Protein AF-A0A348W7T0-F1 (afdb_monomer_lite)

Organism: NCBI:txid314263

Foldseek 3Di:
DAEDEEAEQDLECDEAADAAAEAEHYEYEHDDPDAQDDAEANYEYQDLNRLYAHEHYEYERHAHEYENVVDPPQADDPDHGNENYHAYHYEYEYENHDQADARYEYERQHEAGEYEQYAHANYEHEYHHAAHAYHYAYDCPRHDYPLQAYYNHAHDHYHDYRYNAAEGFQDKDKDFDDWWDQKDKDACQSHHPRSAAFNDWPDKAFDDFKAHPVRDGDDWFFDKDALDDPSNRMMITGTPTTIGGMIMITTGSHDDD

Radius of gyration: 20.47 Å; chains: 1; bounding box: 52×41×59 Å

InterPro domains:
  IPR011050 Pectin lyase fold/virulence factor [SSF51126] (10-163)

pLDDT: mean 95.55, std 6.04, range [61.88, 98.94]

Secondary structure (DSSP, 8-state):
-EES-EEES-S-SEEE-SSS-EEES-EEE-----TTPPP-EEEEE--SB---EEES-EEES-EEEEE-TT-SS-S-SSS--EE--EEES-EEEEES--TT--SEEEE-SSTT--EEEEEEES-EEEEESS-BS-SEEE--SS----GGG-EEEEEES-EEESBS----BSEEEEEEEEEEEEEEEEE-TTTSGGG----EEEEEEESS-EE-TTS-EE----EEEEEESTTS-EEEEEEEEEEEEEEEEEEESSB--

Sequence (257 aa):
KLRDNRASYFRHFALLAGSSNIVTSNHWFQGDTSNDGGRTAGLILTRTNSRSTVTSNYIDNCFVEWVNEHDSAPDYDSEFSFSALNLSDNVFLAGNVAPWFTFLVIKPHGAGHYLNGLNINNNSFRIIGGSIAQVEHVDTSFADFDYNRMKGVNFTSNTYNNIEKRSESPFSYEFSRAGVSNDWSISLADHLPFEGWAQAVESVVAMGPLTNGAGQEVFAAPYVHAKQGASQNEIRLRWPEPVQGTVILRARMDDVH

Structure (mmCIF, N/CA/C/O backbone):
data_AF-A0A348W7T0-F1
#
_entry.id   AF-A0A348W7T0-F1
#
loop_
_atom_site.group_PDB
_atom_site.id
_atom_site.type_symbol
_atom_site.label_atom_id
_atom_site.label_alt_id
_atom_site.label_comp_id
_atom_site.label_asym_id
_atom_site.label_entity_id
_atom_site.label_seq_id
_atom_site.pdbx_PDB_ins_code
_atom_site.Cartn_x
_atom_site.Cartn_y
_atom_site.Cartn_z
_atom_site.occupancy
_atom_site.B_iso_or_equiv
_atom_site.auth_seq_id
_atom_site.auth_comp_id
_atom_site.auth_asym_id
_atom_site.auth_atom_id
_atom_site.pdbx_PDB_model_num
ATOM 1 N N . LYS A 1 1 ? 19.541 -10.798 -11.461 1.00 95.56 1 LYS A N 1
ATOM 2 C CA . LYS A 1 1 ? 20.020 -10.173 -10.199 1.00 95.56 1 LYS A CA 1
ATOM 3 C C . LYS A 1 1 ? 20.805 -8.917 -10.550 1.00 95.56 1 LYS A C 1
ATOM 5 O O . LYS A 1 1 ? 21.667 -9.020 -11.411 1.00 95.56 1 LYS A O 1
ATOM 10 N N . LEU A 1 2 ? 20.516 -7.785 -9.909 1.00 98.00 2 LEU A N 1
ATOM 11 C CA . LEU A 1 2 ? 21.197 -6.495 -10.063 1.00 98.00 2 LEU A CA 1
ATOM 12 C C . LEU A 1 2 ? 21.699 -6.043 -8.689 1.00 98.00 2 LEU A C 1
ATOM 14 O O . LEU A 1 2 ? 20.902 -5.948 -7.754 1.00 98.00 2 LEU A O 1
ATOM 18 N N . ARG A 1 3 ? 23.005 -5.814 -8.539 1.00 98.50 3 ARG A N 1
ATOM 19 C CA . ARG A 1 3 ? 23.571 -5.376 -7.258 1.00 98.50 3 ARG A CA 1
ATOM 20 C C . ARG A 1 3 ? 24.814 -4.516 -7.374 1.00 98.50 3 ARG A C 1
ATOM 22 O O . ARG A 1 3 ? 25.567 -4.696 -8.327 1.00 98.50 3 ARG A O 1
ATOM 29 N N . ASP A 1 4 ? 25.025 -3.675 -6.365 1.00 98.50 4 ASP A N 1
ATOM 30 C CA . ASP A 1 4 ? 26.237 -2.872 -6.163 1.00 98.50 4 ASP A CA 1
ATOM 31 C C . ASP A 1 4 ? 26.554 -1.934 -7.342 1.00 98.50 4 ASP A C 1
ATOM 33 O O . ASP A 1 4 ? 27.713 -1.649 -7.642 1.00 98.50 4 ASP A O 1
ATOM 37 N N . ASN A 1 5 ? 25.513 -1.462 -8.037 1.00 98.31 5 ASN A N 1
ATOM 38 C CA . ASN A 1 5 ? 25.650 -0.544 -9.166 1.00 98.31 5 ASN A CA 1
ATOM 39 C C . ASN A 1 5 ? 25.397 0.900 -8.748 1.00 98.31 5 ASN A C 1
ATOM 41 O O . ASN A 1 5 ? 24.585 1.177 -7.863 1.00 98.31 5 ASN A O 1
ATOM 45 N N . ARG A 1 6 ? 26.005 1.827 -9.492 1.00 97.62 6 ARG A N 1
ATOM 46 C CA . ARG A 1 6 ? 25.587 3.227 -9.538 1.00 97.62 6 ARG A CA 1
ATOM 47 C C . ARG A 1 6 ? 25.122 3.575 -10.949 1.00 97.62 6 ARG A C 1
ATOM 49 O O . ARG A 1 6 ? 25.895 3.417 -11.889 1.00 97.62 6 ARG A O 1
ATOM 56 N N . ALA A 1 7 ? 23.895 4.066 -11.089 1.00 95.81 7 ALA A N 1
ATOM 57 C CA . ALA A 1 7 ? 23.328 4.488 -12.368 1.00 95.81 7 ALA A CA 1
ATOM 58 C C . ALA A 1 7 ? 22.812 5.928 -12.273 1.00 95.81 7 ALA A C 1
ATOM 60 O O . ALA A 1 7 ? 21.857 6.218 -11.559 1.00 95.81 7 ALA A O 1
ATOM 61 N N . SER A 1 8 ? 23.461 6.832 -12.997 1.00 93.94 8 SER A N 1
ATOM 62 C CA . SER A 1 8 ? 23.195 8.270 -12.928 1.00 93.94 8 SER A CA 1
ATOM 63 C C . SER A 1 8 ? 22.530 8.739 -14.216 1.00 93.94 8 SER A C 1
ATOM 65 O O . SER A 1 8 ? 23.075 8.489 -15.290 1.00 93.94 8 SER A O 1
ATOM 67 N N . TYR A 1 9 ? 21.409 9.455 -14.118 1.00 89.94 9 TYR A N 1
ATOM 68 C CA . TYR A 1 9 ? 20.740 10.117 -15.250 1.00 89.94 9 TYR A CA 1
ATOM 69 C C . TYR A 1 9 ? 20.232 9.179 -16.359 1.00 89.94 9 TYR A C 1
ATOM 71 O O . TYR A 1 9 ? 19.989 9.612 -17.485 1.00 89.94 9 TYR A O 1
ATOM 79 N N . PHE A 1 10 ? 20.037 7.897 -16.050 1.00 90.88 10 PHE A N 1
ATOM 80 C CA . PHE A 1 10 ? 19.334 6.984 -16.944 1.00 90.88 10 PHE A CA 1
ATOM 81 C C . PHE A 1 10 ? 17.832 7.161 -16.776 1.00 90.88 10 PHE A C 1
ATOM 83 O O . PHE A 1 10 ? 17.346 7.205 -15.648 1.00 90.88 10 PHE A O 1
ATOM 90 N N . ARG A 1 11 ? 17.094 7.187 -17.894 1.00 91.19 11 ARG A N 1
ATOM 91 C CA . ARG A 1 11 ? 15.626 7.189 -17.850 1.00 91.19 11 ARG A CA 1
ATOM 92 C C . ARG A 1 11 ? 15.109 5.969 -17.091 1.00 91.19 11 ARG A C 1
ATOM 94 O O . ARG A 1 11 ? 14.326 6.121 -16.175 1.00 91.19 11 ARG A O 1
ATOM 101 N N . HIS A 1 12 ? 15.605 4.780 -17.415 1.00 96.19 12 HIS A N 1
ATOM 102 C CA . HIS A 1 12 ? 15.291 3.552 -16.690 1.00 96.19 12 HIS A CA 1
ATOM 103 C C . HIS A 1 12 ? 16.602 2.911 -16.240 1.00 96.19 12 HIS A C 1
ATOM 105 O O . HIS A 1 12 ? 17.487 2.682 -17.064 1.00 96.19 12 HIS A O 1
ATOM 111 N N . PHE A 1 13 ? 16.738 2.623 -14.947 1.00 97.69 13 PHE A N 1
ATOM 112 C CA . PHE A 1 13 ? 17.831 1.803 -14.430 1.00 97.69 13 PHE A CA 1
ATOM 113 C C . PHE A 1 13 ? 17.702 0.364 -14.938 1.00 97.69 13 PHE A C 1
ATOM 115 O O . PHE A 1 13 ? 18.689 -0.219 -15.384 1.00 97.69 13 PHE A O 1
ATOM 122 N N . ALA A 1 14 ? 16.492 -0.200 -14.898 1.00 97.75 14 ALA A N 1
ATOM 123 C CA . ALA A 1 14 ? 16.236 -1.538 -15.414 1.00 97.75 14 ALA A CA 1
ATOM 124 C C . ALA A 1 14 ? 14.766 -1.767 -15.779 1.00 97.75 14 ALA A C 1
ATOM 126 O O . ALA A 1 14 ? 13.858 -1.272 -15.112 1.00 97.75 14 ALA A O 1
ATOM 127 N N . LEU A 1 15 ? 14.565 -2.617 -16.786 1.00 97.44 15 LEU A N 1
ATOM 128 C CA . LEU A 1 15 ? 13.308 -3.301 -17.067 1.00 97.44 15 LEU A CA 1
ATOM 129 C C . LEU A 1 15 ? 13.526 -4.799 -16.854 1.00 97.44 15 LEU A C 1
ATOM 131 O O . LEU A 1 15 ? 14.461 -5.378 -17.413 1.00 97.44 15 LEU A O 1
ATOM 135 N N . LEU A 1 16 ? 12.674 -5.430 -16.050 1.00 97.31 16 LEU A N 1
ATOM 136 C CA . LEU A 1 16 ? 12.790 -6.835 -15.669 1.00 97.31 16 LEU A CA 1
ATOM 137 C C . LEU A 1 16 ? 11.507 -7.593 -16.033 1.00 97.31 16 LEU A C 1
ATOM 139 O O . LEU A 1 16 ? 10.504 -7.528 -15.325 1.00 97.31 16 LEU A O 1
ATOM 143 N N . ALA A 1 17 ? 11.572 -8.353 -17.130 1.00 93.06 17 ALA A N 1
ATOM 144 C CA . ALA A 1 17 ? 10.462 -9.179 -17.619 1.00 93.06 17 ALA A CA 1
ATOM 145 C C . ALA A 1 17 ? 10.439 -10.616 -17.061 1.00 93.06 17 ALA A C 1
ATOM 147 O O . ALA A 1 17 ? 9.500 -11.379 -17.298 1.00 93.06 17 ALA A O 1
ATOM 148 N N . GLY A 1 18 ? 11.487 -11.011 -16.334 1.00 89.75 18 GLY A N 1
ATOM 149 C CA . GLY A 1 18 ? 11.526 -12.271 -15.592 1.00 89.75 18 GLY A CA 1
ATOM 150 C C . GLY A 1 18 ? 10.865 -12.152 -14.217 1.00 89.75 18 GLY A C 1
ATOM 151 O O . GLY A 1 18 ? 10.609 -11.052 -13.735 1.00 89.75 18 GLY A O 1
ATOM 152 N N . SER A 1 19 ? 10.637 -13.288 -13.558 1.00 93.50 19 SER A N 1
ATOM 153 C CA . SER A 1 19 ? 10.275 -13.349 -12.134 1.00 93.50 19 SER A CA 1
ATOM 154 C C . SER A 1 19 ? 11.500 -13.652 -11.261 1.00 93.50 19 SER A C 1
ATOM 156 O O . SER A 1 19 ? 12.544 -14.054 -11.772 1.00 93.50 19 SER A O 1
ATOM 158 N N . SER A 1 20 ? 11.354 -13.567 -9.941 1.00 96.94 20 SER A N 1
ATOM 159 C CA . SER A 1 20 ? 12.390 -13.908 -8.957 1.00 96.94 20 SER A CA 1
ATOM 160 C C . SER A 1 20 ? 13.645 -13.044 -9.082 1.00 96.94 20 SER A C 1
ATOM 162 O O . SER A 1 20 ? 14.774 -13.504 -8.895 1.00 96.94 20 SER A O 1
ATOM 164 N N . ASN A 1 21 ? 13.454 -11.767 -9.415 1.00 98.00 21 ASN A N 1
ATOM 165 C CA . ASN A 1 21 ? 14.555 -10.824 -9.502 1.00 98.00 21 ASN A CA 1
ATOM 166 C C . ASN A 1 21 ? 15.037 -10.437 -8.105 1.00 98.00 21 ASN A C 1
ATOM 168 O O . ASN A 1 21 ? 14.258 -10.310 -7.169 1.00 98.00 21 ASN A O 1
ATOM 172 N N . ILE A 1 22 ? 16.336 -10.185 -7.986 1.00 98.56 22 ILE A N 1
ATOM 173 C CA . ILE A 1 22 ? 16.928 -9.586 -6.790 1.00 98.56 22 ILE A CA 1
ATOM 174 C C . ILE A 1 22 ? 17.597 -8.294 -7.239 1.00 98.56 22 ILE A C 1
ATOM 176 O O . ILE A 1 22 ? 18.523 -8.358 -8.055 1.00 98.56 22 ILE A O 1
ATOM 180 N N . VAL A 1 23 ? 17.124 -7.161 -6.729 1.00 98.81 23 VAL A N 1
ATOM 181 C CA . VAL A 1 23 ? 17.656 -5.813 -6.957 1.00 98.81 23 VAL A CA 1
ATOM 182 C C . VAL A 1 23 ? 18.101 -5.270 -5.606 1.00 98.81 23 VAL A C 1
ATOM 184 O O . VAL A 1 23 ? 17.264 -4.945 -4.768 1.00 98.81 23 VAL A O 1
ATOM 187 N N . THR A 1 24 ? 19.409 -5.234 -5.355 1.00 98.88 24 THR A N 1
ATOM 188 C CA . THR A 1 24 ? 19.929 -4.910 -4.021 1.00 98.88 24 THR A CA 1
ATOM 189 C C . THR A 1 24 ? 21.132 -3.996 -4.029 1.00 98.88 24 THR A C 1
ATOM 191 O O . THR A 1 24 ? 22.005 -4.157 -4.873 1.00 98.88 24 THR A O 1
ATOM 194 N N . SER A 1 25 ? 21.235 -3.100 -3.050 1.00 98.69 25 SER A N 1
ATOM 195 C CA . SER A 1 25 ? 22.462 -2.321 -2.818 1.00 98.69 25 SER A CA 1
ATOM 196 C C . SER A 1 25 ? 22.879 -1.466 -4.021 1.00 98.69 25 SER A C 1
ATOM 198 O O . SER A 1 25 ? 24.062 -1.216 -4.237 1.00 98.69 25 SER A O 1
ATOM 200 N N . ASN A 1 26 ? 21.917 -1.040 -4.841 1.00 98.81 26 ASN A N 1
ATOM 201 C CA . ASN A 1 26 ? 22.169 -0.137 -5.959 1.00 98.81 26 ASN A CA 1
ATOM 202 C C . ASN A 1 26 ? 21.878 1.310 -5.555 1.00 98.81 26 ASN A C 1
ATOM 204 O O . ASN A 1 26 ? 21.105 1.580 -4.638 1.00 98.81 26 ASN A O 1
ATOM 208 N N . HIS A 1 27 ? 22.468 2.241 -6.291 1.00 98.44 27 HIS A N 1
ATOM 209 C CA . HIS A 1 27 ? 22.221 3.669 -6.175 1.00 98.44 27 HIS A CA 1
ATOM 210 C C . HIS A 1 27 ? 21.860 4.200 -7.559 1.00 98.44 27 HIS A C 1
ATOM 212 O O . HIS A 1 27 ? 22.740 4.335 -8.414 1.00 98.44 27 HIS A O 1
ATOM 218 N N . TRP A 1 28 ? 20.589 4.514 -7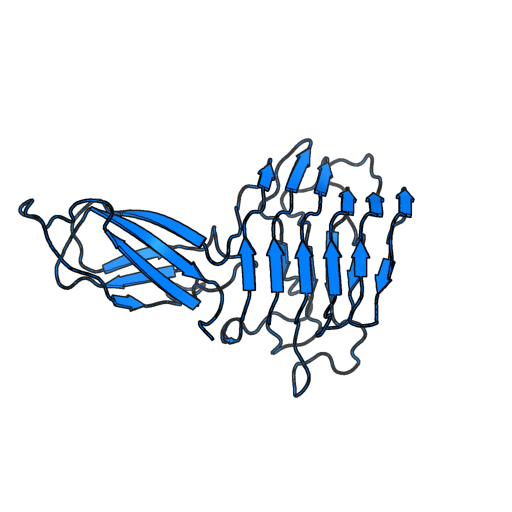.795 1.00 97.81 28 TRP A N 1
ATOM 219 C CA . TRP A 1 28 ? 20.173 5.113 -9.059 1.00 97.81 28 TRP A CA 1
ATOM 220 C C . TRP A 1 28 ? 19.316 6.350 -8.865 1.00 97.81 28 TRP A C 1
ATOM 222 O O . TRP A 1 28 ? 18.565 6.476 -7.900 1.00 97.81 28 TRP A O 1
ATOM 232 N N . PHE A 1 29 ? 19.457 7.268 -9.812 1.00 94.19 29 PHE A N 1
ATOM 233 C CA . PHE A 1 29 ? 18.720 8.514 -9.797 1.00 94.19 29 PHE A CA 1
ATOM 234 C C . PHE A 1 29 ? 18.480 9.028 -11.210 1.00 94.19 29 PHE A C 1
ATOM 236 O O . PHE A 1 29 ? 19.362 8.958 -12.077 1.00 94.19 29 PHE A O 1
ATOM 243 N N . GLN A 1 30 ? 17.285 9.564 -11.432 1.00 92.00 30 GLN A N 1
ATOM 244 C CA . GLN A 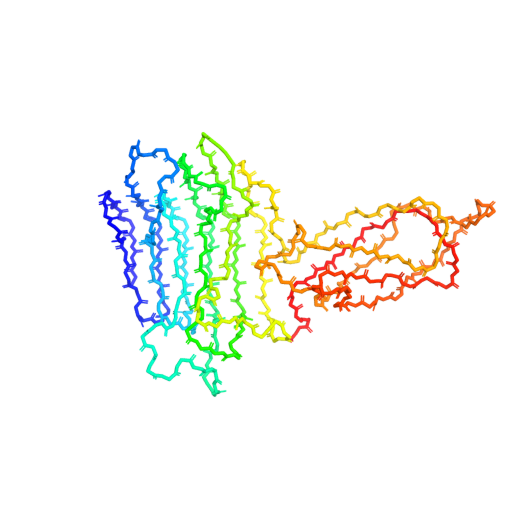1 30 ? 17.024 10.430 -12.576 1.00 92.00 30 GLN A CA 1
ATOM 245 C C . GLN A 1 30 ? 17.388 11.865 -12.188 1.00 92.00 30 GLN A C 1
ATOM 247 O O . GLN A 1 30 ? 17.409 12.225 -11.012 1.00 92.00 30 GLN A O 1
ATOM 252 N N . GLY A 1 31 ? 17.731 12.681 -13.178 1.00 73.25 31 GLY A N 1
ATOM 253 C CA . GLY A 1 31 ? 17.923 14.107 -12.960 1.00 73.25 31 GLY A CA 1
ATOM 254 C C . GLY A 1 31 ? 16.749 14.869 -13.532 1.00 73.25 31 GLY A C 1
ATOM 255 O O . GLY A 1 31 ? 16.332 14.583 -14.653 1.00 73.25 31 GLY A O 1
ATOM 256 N N . ASP A 1 32 ? 16.298 15.888 -12.817 1.00 63.91 32 ASP A N 1
ATOM 257 C CA . ASP A 1 32 ? 15.753 17.063 -13.468 1.00 63.91 32 ASP A CA 1
ATOM 258 C C . ASP A 1 32 ? 16.105 18.329 -12.675 1.00 63.91 32 ASP A C 1
ATOM 260 O O . ASP A 1 32 ? 16.397 18.303 -11.479 1.00 63.91 32 ASP A O 1
ATOM 264 N N . THR A 1 33 ? 16.178 19.445 -13.390 1.00 66.56 33 THR A N 1
ATOM 265 C CA . THR A 1 33 ? 16.252 20.791 -12.807 1.00 66.56 33 THR A CA 1
ATOM 266 C C . THR A 1 33 ? 14.899 21.497 -12.890 1.00 66.56 33 THR A C 1
ATOM 268 O O . THR A 1 33 ? 14.798 22.668 -12.526 1.00 66.56 33 THR A O 1
ATOM 271 N N . SER A 1 34 ? 13.869 20.815 -13.406 1.00 66.38 34 SER A N 1
ATOM 272 C CA . SER A 1 34 ? 12.516 21.346 -13.516 1.00 66.38 34 SER A CA 1
ATOM 273 C C . SER A 1 34 ? 11.800 21.325 -12.175 1.00 66.38 34 SER A C 1
ATOM 275 O O . SER A 1 34 ? 11.879 20.364 -11.417 1.00 66.38 34 SER A O 1
ATOM 277 N N . ASN A 1 35 ? 11.059 22.398 -11.913 1.00 62.16 35 ASN A N 1
ATOM 278 C CA . ASN A 1 35 ? 10.068 22.413 -10.851 1.00 62.16 35 ASN A CA 1
ATOM 279 C C . ASN A 1 35 ? 8.813 21.676 -11.335 1.00 62.16 35 ASN A C 1
ATOM 281 O O . ASN A 1 35 ? 8.396 21.885 -12.475 1.00 62.16 35 ASN A O 1
ATOM 285 N N . ASP A 1 36 ? 8.244 20.816 -10.496 1.00 65.31 36 ASP A N 1
ATOM 286 C CA . ASP A 1 36 ? 7.067 19.983 -10.779 1.00 65.31 36 ASP A CA 1
ATOM 287 C C . ASP A 1 36 ? 7.218 19.077 -12.017 1.00 65.31 36 ASP A C 1
ATOM 289 O O . ASP A 1 36 ? 6.242 18.733 -12.688 1.00 65.31 36 ASP A O 1
ATOM 293 N N . GLY A 1 37 ? 8.451 18.680 -12.348 1.00 65.69 37 GLY A N 1
ATOM 294 C CA . GLY A 1 37 ? 8.719 17.855 -13.522 1.00 65.69 37 GLY A CA 1
ATOM 295 C C . GLY A 1 37 ? 8.117 16.450 -13.407 1.00 65.69 37 GLY A C 1
ATOM 296 O O . GLY A 1 37 ? 8.154 15.808 -12.354 1.00 65.69 37 GLY A O 1
ATOM 297 N N . GLY A 1 38 ? 7.598 15.921 -14.516 1.00 78.25 38 GLY A N 1
ATOM 298 C CA . GLY A 1 38 ? 7.151 14.530 -14.573 1.00 78.25 38 GLY A CA 1
ATOM 299 C C . GLY A 1 38 ? 8.316 13.571 -14.315 1.00 78.25 38 GLY A C 1
ATOM 300 O O . GLY A 1 38 ? 9.336 13.628 -15.001 1.00 78.25 38 GLY A O 1
ATOM 301 N N . ARG A 1 39 ? 8.174 12.686 -13.325 1.00 89.44 39 ARG A N 1
ATOM 302 C CA . ARG A 1 39 ? 9.120 11.586 -13.090 1.00 89.44 39 ARG A CA 1
ATOM 303 C C . ARG A 1 39 ? 8.753 10.397 -13.964 1.00 89.44 39 ARG A C 1
ATOM 305 O O . ARG A 1 39 ? 7.597 10.236 -14.344 1.00 89.44 39 ARG A O 1
ATOM 312 N N . THR A 1 40 ? 9.735 9.560 -14.281 1.00 94.56 40 THR A N 1
ATOM 313 C CA . THR A 1 40 ? 9.501 8.298 -14.997 1.00 94.56 40 THR A CA 1
ATOM 314 C C . THR A 1 40 ? 9.900 7.110 -14.129 1.00 94.56 40 THR A C 1
ATOM 316 O O . THR A 1 40 ? 10.559 7.282 -13.101 1.00 94.56 40 THR A O 1
ATOM 319 N N . ALA A 1 41 ? 9.530 5.896 -14.535 1.00 97.38 41 ALA A N 1
ATOM 320 C CA . ALA A 1 41 ? 9.929 4.693 -13.818 1.00 97.38 41 ALA A CA 1
ATOM 321 C C . ALA A 1 41 ? 11.461 4.552 -13.793 1.00 97.38 41 ALA A C 1
ATOM 323 O O . ALA A 1 41 ? 12.109 4.601 -14.832 1.00 97.38 41 ALA A O 1
ATOM 324 N N . GLY A 1 42 ? 12.066 4.350 -12.629 1.00 97.81 42 GLY A N 1
ATOM 325 C CA . GLY A 1 42 ? 13.474 3.970 -12.514 1.00 97.81 42 GLY A CA 1
ATOM 326 C C . GLY A 1 42 ? 13.651 2.463 -12.685 1.00 97.81 42 GLY A C 1
ATOM 327 O O . GLY A 1 42 ? 14.551 2.013 -13.390 1.00 97.81 42 GLY A O 1
ATOM 328 N N . LEU A 1 43 ? 12.755 1.686 -12.081 1.00 98.56 43 LEU A N 1
ATOM 329 C CA . LEU A 1 43 ? 12.710 0.229 -12.166 1.00 98.56 43 LEU A CA 1
ATOM 330 C C . LEU A 1 43 ? 11.330 -0.197 -12.661 1.00 98.56 43 LEU A C 1
ATOM 332 O O . LEU A 1 43 ? 10.336 0.201 -12.064 1.00 98.56 43 LEU A O 1
ATOM 336 N N . ILE A 1 44 ? 11.286 -1.030 -13.700 1.00 98.56 44 ILE A N 1
ATOM 337 C CA . ILE A 1 44 ? 10.045 -1.579 -14.257 1.00 98.56 44 ILE A CA 1
ATOM 338 C C . ILE A 1 44 ? 10.048 -3.098 -14.070 1.00 98.56 44 ILE A C 1
ATOM 340 O O . ILE A 1 44 ? 10.981 -3.788 -14.492 1.00 98.56 44 ILE A O 1
ATOM 344 N N . LEU A 1 45 ? 9.002 -3.626 -13.441 1.00 98.44 45 LEU A N 1
ATOM 345 C CA . LEU A 1 45 ? 8.729 -5.054 -13.284 1.00 98.44 45 LEU A CA 1
ATOM 346 C C . LEU A 1 45 ? 7.514 -5.399 -14.146 1.00 98.44 45 LEU A C 1
ATOM 348 O O . LEU A 1 45 ? 6.439 -4.872 -13.887 1.00 98.44 45 LEU A O 1
ATOM 352 N N . THR A 1 46 ? 7.648 -6.288 -15.134 1.00 96.94 46 THR A N 1
ATOM 353 C CA . THR A 1 46 ? 6.553 -6.533 -16.104 1.00 96.94 46 THR A CA 1
ATOM 354 C C . THR A 1 46 ? 5.818 -7.869 -15.907 1.00 96.94 46 THR A C 1
ATOM 356 O O . THR A 1 46 ? 5.110 -8.326 -16.803 1.00 96.94 46 THR A O 1
ATOM 359 N N . ARG A 1 47 ? 6.059 -8.578 -14.797 1.00 95.62 47 ARG A N 1
ATOM 360 C CA . ARG A 1 47 ? 5.425 -9.873 -14.480 1.00 95.62 47 ARG A CA 1
ATOM 361 C C . ARG A 1 47 ? 4.505 -9.723 -13.281 1.00 95.62 47 ARG A C 1
ATOM 363 O O . ARG A 1 47 ? 4.986 -9.333 -12.219 1.00 95.62 47 ARG A O 1
ATOM 370 N N . THR A 1 48 ? 3.244 -10.132 -13.424 1.00 96.31 48 THR A N 1
ATOM 371 C CA . THR A 1 48 ? 2.252 -10.179 -12.337 1.00 96.31 48 THR A CA 1
ATOM 372 C C . THR A 1 48 ? 2.771 -10.996 -11.155 1.00 96.31 48 THR A C 1
ATOM 374 O O . THR A 1 48 ? 2.964 -10.450 -10.081 1.00 96.31 48 THR A O 1
ATOM 377 N N . ASN A 1 49 ? 3.163 -12.258 -11.341 1.00 95.75 49 ASN A N 1
ATOM 378 C CA . ASN A 1 49 ? 3.835 -13.034 -10.294 1.00 95.75 49 ASN A CA 1
ATOM 379 C C . ASN A 1 49 ? 5.338 -12.744 -10.243 1.00 95.75 49 ASN A C 1
ATOM 381 O O . ASN A 1 49 ? 6.181 -13.557 -10.648 1.00 95.75 49 ASN A O 1
ATOM 385 N N . SER A 1 50 ? 5.666 -11.543 -9.774 1.00 93.44 50 SER A N 1
ATOM 386 C CA . SER A 1 50 ? 7.020 -11.007 -9.802 1.00 93.44 50 SER A CA 1
ATOM 387 C C . SER A 1 50 ? 7.983 -11.845 -8.970 1.00 93.44 50 SER A C 1
ATOM 389 O O . SER A 1 50 ? 9.084 -12.127 -9.440 1.00 93.44 50 SER A O 1
ATOM 391 N N . ARG A 1 51 ? 7.604 -12.273 -7.755 1.00 96.12 51 ARG A N 1
ATOM 392 C CA . ARG A 1 51 ? 8.510 -12.953 -6.794 1.00 96.12 51 ARG A CA 1
ATOM 393 C C . ARG A 1 51 ? 9.815 -12.190 -6.541 1.00 96.12 51 ARG A C 1
ATOM 395 O O . ARG A 1 51 ? 10.827 -12.799 -6.196 1.00 96.12 51 ARG A O 1
ATOM 402 N N . SER A 1 52 ? 9.830 -10.887 -6.809 1.00 98.19 52 SER A N 1
ATOM 403 C CA . SER A 1 52 ? 11.055 -10.097 -6.809 1.00 98.19 52 SER A CA 1
ATOM 404 C C . SER A 1 52 ? 11.311 -9.487 -5.438 1.00 98.19 52 SER A C 1
ATOM 406 O O . SER A 1 52 ? 10.387 -9.120 -4.717 1.00 98.19 52 SER A O 1
ATOM 408 N N . THR A 1 53 ? 12.586 -9.330 -5.111 1.00 98.75 53 THR A N 1
ATOM 409 C CA . THR A 1 53 ? 13.057 -8.592 -3.943 1.00 98.75 53 THR A CA 1
ATOM 410 C C . THR A 1 53 ? 13.816 -7.358 -4.406 1.00 98.75 53 THR A C 1
ATOM 412 O O . THR A 1 53 ? 14.838 -7.472 -5.086 1.00 98.75 53 THR A O 1
ATOM 415 N N . VAL A 1 54 ? 13.327 -6.187 -4.016 1.00 98.81 54 VAL A N 1
ATOM 416 C CA . VAL A 1 54 ? 13.964 -4.885 -4.212 1.00 98.81 54 VAL A CA 1
ATOM 417 C C . VAL A 1 54 ? 14.341 -4.368 -2.831 1.00 98.81 54 VAL A C 1
ATOM 419 O O . VAL A 1 54 ? 13.466 -3.956 -2.072 1.00 98.81 54 VAL A O 1
ATOM 422 N N . THR A 1 55 ? 15.622 -4.458 -2.473 1.00 98.88 55 THR A N 1
ATOM 423 C CA . THR A 1 55 ? 16.061 -4.201 -1.097 1.00 98.88 55 THR A CA 1
ATOM 424 C C . THR A 1 55 ? 17.303 -3.337 -0.973 1.00 98.88 55 THR A C 1
ATOM 426 O O . THR A 1 55 ? 18.236 -3.474 -1.757 1.00 98.88 55 THR A O 1
ATOM 429 N N . SER A 1 56 ? 17.367 -2.482 0.046 1.00 98.75 56 SER A N 1
ATOM 430 C CA . SER A 1 56 ? 18.593 -1.738 0.383 1.00 98.75 56 SER A CA 1
ATOM 431 C C . SER A 1 56 ? 19.144 -0.882 -0.765 1.00 98.75 56 SER A C 1
ATOM 433 O O . SER A 1 56 ? 20.358 -0.768 -0.927 1.00 98.75 56 SER A O 1
ATOM 435 N N . ASN A 1 57 ? 18.271 -0.314 -1.599 1.00 98.88 57 ASN A N 1
ATOM 436 C CA . ASN A 1 57 ? 18.667 0.572 -2.692 1.00 98.88 57 ASN A CA 1
ATOM 437 C C . ASN A 1 57 ? 18.464 2.049 -2.329 1.00 98.88 57 ASN A C 1
ATOM 439 O O . ASN A 1 57 ? 17.623 2.379 -1.497 1.00 98.88 57 ASN A O 1
ATOM 443 N N . TYR A 1 58 ? 19.197 2.933 -3.004 1.00 98.69 58 TYR A N 1
ATOM 444 C CA . TYR A 1 58 ? 18.909 4.366 -3.065 1.00 98.69 58 TYR A CA 1
ATOM 445 C C . TYR A 1 58 ? 18.221 4.677 -4.400 1.00 98.69 58 TYR A C 1
ATOM 447 O O . TYR A 1 58 ? 18.800 4.427 -5.461 1.00 98.69 58 TYR A O 1
ATOM 455 N N . ILE A 1 59 ? 16.988 5.177 -4.320 1.00 98.56 59 ILE A N 1
ATOM 456 C CA . ILE A 1 59 ? 16.035 5.361 -5.420 1.00 98.56 59 ILE A CA 1
ATOM 457 C C . ILE A 1 59 ? 15.618 6.828 -5.431 1.00 98.56 59 ILE A C 1
ATOM 459 O O . ILE A 1 59 ? 14.902 7.273 -4.534 1.00 98.56 59 ILE A O 1
ATOM 463 N N . ASP A 1 60 ? 16.079 7.586 -6.422 1.00 96.75 60 ASP A N 1
ATOM 464 C CA . ASP A 1 60 ? 15.932 9.043 -6.397 1.00 96.75 60 ASP A CA 1
ATOM 465 C C . ASP A 1 60 ? 15.338 9.610 -7.693 1.00 96.75 60 ASP A C 1
ATOM 467 O O . ASP A 1 60 ? 15.706 9.213 -8.805 1.00 96.75 60 ASP A O 1
ATOM 471 N N . ASN A 1 61 ? 14.367 10.512 -7.531 1.00 95.38 61 ASN A N 1
ATOM 472 C CA . ASN A 1 61 ? 13.631 11.191 -8.594 1.00 95.38 61 ASN A CA 1
ATOM 473 C C . ASN A 1 61 ? 13.046 10.222 -9.631 1.00 95.38 61 ASN A C 1
ATOM 475 O O . ASN A 1 61 ? 13.037 10.483 -10.826 1.00 95.38 61 ASN A O 1
ATOM 479 N N . CYS A 1 62 ? 12.549 9.077 -9.188 1.00 96.75 62 CYS A N 1
ATOM 480 C CA . CYS A 1 62 ? 11.878 8.111 -10.044 1.00 96.75 62 CYS A CA 1
ATOM 481 C C . CYS A 1 62 ? 10.964 7.218 -9.209 1.00 96.75 62 CYS A C 1
ATOM 483 O O . CYS A 1 62 ? 11.093 7.164 -7.985 1.00 96.75 62 CYS A O 1
ATOM 485 N N . PHE A 1 63 ? 10.054 6.512 -9.872 1.00 98.00 63 PHE A N 1
ATOM 486 C CA . PHE A 1 63 ? 9.190 5.526 -9.225 1.00 98.00 63 PHE A CA 1
ATOM 487 C C . PHE A 1 63 ? 9.565 4.095 -9.614 1.00 98.00 63 PHE A C 1
ATOM 489 O O . PHE A 1 63 ? 10.232 3.857 -10.623 1.00 98.00 63 PHE A O 1
ATOM 496 N N . VAL A 1 64 ? 9.150 3.129 -8.803 1.00 98.69 64 VAL A N 1
ATOM 497 C CA . VAL A 1 64 ? 9.111 1.717 -9.189 1.00 98.69 64 VAL A CA 1
ATOM 498 C C . VAL A 1 64 ? 7.767 1.464 -9.859 1.00 98.69 64 VAL A C 1
ATOM 500 O O . VAL A 1 64 ? 6.730 1.773 -9.279 1.00 98.69 64 VAL A O 1
ATOM 503 N N . GLU A 1 65 ? 7.782 0.909 -11.065 1.00 98.69 65 GLU A N 1
ATOM 504 C CA . GLU A 1 65 ? 6.575 0.516 -11.790 1.00 98.69 65 GLU A CA 1
ATOM 505 C C . GLU A 1 65 ? 6.426 -1.005 -11.788 1.00 98.69 65 GLU A C 1
ATOM 507 O O . GLU A 1 65 ? 7.369 -1.737 -12.106 1.00 98.69 65 GLU A O 1
ATOM 512 N N . TRP A 1 66 ? 5.237 -1.486 -11.439 1.00 98.62 66 TRP A N 1
ATOM 513 C CA . TRP A 1 66 ? 4.858 -2.887 -11.559 1.00 98.62 66 TRP A CA 1
ATOM 514 C C . TRP A 1 66 ? 3.659 -3.013 -12.491 1.00 98.62 66 TRP A C 1
ATOM 516 O O . TRP A 1 66 ? 2.569 -2.539 -12.192 1.00 98.62 66 TRP A O 1
ATOM 526 N N . VAL A 1 67 ? 3.873 -3.640 -13.638 1.00 98.25 67 VAL A N 1
ATOM 527 C CA . VAL A 1 67 ? 2.947 -3.640 -14.773 1.00 98.25 67 VAL A CA 1
ATOM 528 C C . VAL A 1 67 ? 2.862 -5.046 -15.374 1.00 98.25 67 VAL A C 1
ATOM 530 O O . VAL A 1 67 ? 3.712 -5.896 -15.103 1.00 98.25 67 VAL A O 1
ATOM 533 N N . ASN A 1 68 ? 1.852 -5.320 -16.194 1.00 96.94 68 ASN A N 1
ATOM 534 C CA . ASN A 1 68 ? 1.753 -6.540 -17.007 1.00 96.94 68 ASN A CA 1
ATOM 535 C C . ASN A 1 68 ? 1.601 -6.240 -18.508 1.00 96.94 68 ASN A C 1
ATOM 537 O O . ASN A 1 68 ? 1.014 -7.026 -19.239 1.00 96.94 68 ASN A O 1
ATOM 541 N N . GLU A 1 69 ? 2.183 -5.135 -18.986 1.00 95.31 69 GLU A N 1
ATOM 542 C CA . GLU A 1 69 ? 2.067 -4.669 -20.381 1.00 95.31 69 GLU A CA 1
ATOM 543 C C . GLU A 1 69 ? 2.582 -5.669 -21.433 1.00 95.31 69 GLU A C 1
ATOM 545 O O . GLU A 1 69 ? 2.217 -5.596 -22.602 1.00 95.31 69 GLU A O 1
ATOM 550 N N . HIS A 1 70 ? 3.451 -6.600 -21.028 1.00 93.50 70 HIS A N 1
ATOM 551 C CA . HIS A 1 70 ? 3.988 -7.647 -21.897 1.00 93.50 70 HIS A CA 1
ATOM 552 C C . HIS A 1 70 ? 3.046 -8.848 -22.064 1.00 93.50 70 HIS A C 1
ATOM 554 O O . HIS A 1 70 ? 3.380 -9.768 -22.815 1.00 93.50 70 HIS A O 1
ATOM 560 N N . ASP A 1 71 ? 1.915 -8.879 -21.359 1.00 93.81 71 ASP A N 1
ATOM 561 C CA . ASP A 1 71 ? 0.911 -9.920 -21.536 1.00 93.81 71 ASP A CA 1
ATOM 562 C C . ASP A 1 71 ? 0.007 -9.602 -22.733 1.00 93.81 71 ASP A C 1
ATOM 564 O O . ASP A 1 71 ? -0.642 -8.559 -22.789 1.00 93.81 71 ASP A O 1
ATOM 568 N N . SER A 1 72 ? -0.039 -10.511 -23.709 1.00 94.75 72 SER A N 1
ATOM 569 C CA . SER A 1 72 ? -0.928 -10.385 -24.867 1.00 94.75 72 SER A CA 1
ATOM 570 C C . SER A 1 72 ? -2.404 -10.604 -24.521 1.00 94.75 72 SER A C 1
ATOM 572 O O . SER A 1 72 ? -3.265 -10.245 -25.322 1.00 94.75 72 SER A O 1
ATOM 574 N N . ALA A 1 73 ? -2.689 -11.217 -23.370 1.00 95.94 73 ALA A N 1
ATOM 575 C CA . ALA A 1 73 ? -4.025 -11.420 -22.823 1.00 95.94 73 ALA A CA 1
ATOM 576 C C . ALA A 1 73 ? -4.026 -10.942 -21.358 1.00 95.94 73 ALA A C 1
ATOM 578 O O . ALA A 1 73 ? -3.947 -11.761 -20.450 1.00 95.94 73 ALA A O 1
ATOM 579 N N . PRO A 1 74 ? -4.049 -9.617 -21.120 1.00 96.38 74 PRO A N 1
ATOM 580 C CA . PRO A 1 74 ? -3.713 -9.042 -19.819 1.00 96.38 74 PRO A CA 1
ATOM 581 C C . PRO A 1 74 ? -4.837 -9.115 -18.778 1.00 96.38 74 PRO A C 1
ATOM 583 O O . PRO A 1 74 ? -4.610 -8.695 -17.644 1.00 96.38 74 PRO A O 1
ATOM 586 N N . ASP A 1 75 ? -6.036 -9.566 -19.161 1.00 97.69 75 ASP A N 1
ATOM 587 C CA . ASP A 1 75 ? -7.138 -9.813 -18.230 1.00 97.69 75 ASP A CA 1
ATOM 588 C C . ASP A 1 75 ? -6.840 -11.041 -17.375 1.00 97.69 75 ASP A C 1
ATOM 590 O O . ASP A 1 75 ? -6.308 -12.039 -17.862 1.00 97.69 75 ASP A O 1
ATOM 594 N N . TYR A 1 76 ? -7.240 -10.979 -16.107 1.00 97.38 76 TYR A N 1
ATOM 595 C CA . TYR A 1 76 ? -7.069 -12.091 -15.194 1.00 97.38 76 TYR A CA 1
ATOM 596 C C . TYR A 1 76 ? -7.945 -13.285 -15.583 1.00 97.38 76 TYR A C 1
ATOM 598 O O . TYR A 1 76 ? -9.168 -13.146 -15.686 1.00 97.38 76 TYR A O 1
ATOM 606 N N . ASP A 1 77 ? -7.345 -14.471 -15.679 1.00 94.12 77 ASP A N 1
ATOM 607 C CA . ASP A 1 77 ? -8.069 -15.732 -15.852 1.00 94.12 77 ASP A CA 1
ATOM 608 C C . ASP A 1 77 ? -7.602 -16.787 -14.836 1.00 94.12 77 ASP A C 1
ATOM 610 O O . ASP A 1 77 ? -8.122 -16.878 -13.720 1.00 94.12 77 ASP A O 1
ATOM 614 N N . SER A 1 78 ? -6.602 -17.589 -15.194 1.00 90.69 78 SER A N 1
ATOM 615 C CA . SER A 1 78 ? -6.140 -18.739 -14.403 1.00 90.69 78 SER A CA 1
ATOM 616 C C . SER A 1 78 ? -4.686 -18.621 -13.947 1.00 90.69 78 SER A C 1
ATOM 618 O O . SER A 1 78 ? -4.159 -19.505 -13.263 1.00 90.69 78 SER A O 1
ATOM 620 N N . GLU A 1 79 ? -4.026 -17.521 -14.294 1.00 92.75 79 GLU A N 1
ATOM 621 C CA . GLU A 1 79 ? -2.667 -17.214 -13.892 1.00 92.75 79 GLU A CA 1
ATOM 622 C C . GLU A 1 79 ? -2.580 -16.643 -12.470 1.00 92.75 79 GLU A C 1
ATOM 624 O O . GLU A 1 79 ? -3.552 -16.463 -11.734 1.00 92.75 79 GLU A O 1
ATOM 629 N N . PHE A 1 80 ? -1.348 -16.400 -12.037 1.00 94.88 80 PHE A N 1
ATOM 630 C CA . PHE A 1 80 ? -1.098 -15.710 -10.784 1.00 94.88 80 PHE A CA 1
ATOM 631 C C . PHE A 1 80 ? -1.184 -14.202 -11.020 1.00 94.88 80 PHE A C 1
ATOM 633 O O . PHE A 1 80 ? -0.486 -13.664 -11.881 1.00 94.88 80 PHE A O 1
ATOM 640 N N . SER A 1 81 ? -2.010 -13.535 -10.215 1.00 97.31 81 SER A N 1
ATOM 641 C CA . SER A 1 81 ? -2.156 -12.080 -10.224 1.00 97.31 81 SER A CA 1
ATOM 642 C C . SER A 1 81 ? -0.882 -11.353 -9.744 1.00 97.31 81 SER A C 1
ATOM 644 O O . SER A 1 81 ? 0.159 -11.977 -9.541 1.00 97.31 81 SER A O 1
ATOM 646 N N . PHE A 1 82 ? -0.936 -10.028 -9.580 1.00 98.44 82 PHE A N 1
ATOM 647 C CA . PHE A 1 82 ? 0.125 -9.191 -9.014 1.00 98.44 82 PHE A CA 1
ATOM 648 C C . PHE A 1 82 ? 0.544 -9.702 -7.629 1.00 98.44 82 PHE A C 1
ATOM 650 O O . PHE A 1 82 ? -0.090 -9.414 -6.612 1.00 98.44 82 PHE A O 1
ATOM 657 N N . SER A 1 83 ? 1.611 -10.506 -7.586 1.00 97.44 83 SER A N 1
ATOM 658 C CA . SER A 1 83 ? 1.969 -11.273 -6.400 1.00 97.44 83 SER A CA 1
ATOM 659 C C . SER A 1 83 ? 3.456 -11.354 -6.061 1.00 97.44 83 SER A C 1
ATOM 661 O O . SER A 1 83 ? 4.341 -11.288 -6.923 1.00 97.44 83 SER A O 1
ATOM 663 N N . ALA A 1 84 ? 3.706 -11.603 -4.772 1.00 97.06 84 ALA A N 1
ATOM 664 C CA . ALA A 1 84 ? 5.004 -11.952 -4.194 1.00 97.06 84 ALA A CA 1
ATOM 665 C C . ALA A 1 84 ? 6.106 -10.897 -4.407 1.00 97.06 84 ALA A C 1
ATOM 667 O O . ALA A 1 84 ? 7.269 -11.233 -4.629 1.00 97.06 84 ALA A O 1
ATOM 668 N N . LEU A 1 85 ? 5.757 -9.614 -4.363 1.00 98.38 85 LEU A N 1
ATOM 669 C CA . LEU A 1 85 ? 6.730 -8.531 -4.458 1.00 98.38 85 LEU A CA 1
ATOM 670 C C . LEU A 1 85 ? 7.169 -8.087 -3.056 1.00 98.38 85 LEU A C 1
ATOM 672 O O . LEU A 1 85 ? 6.331 -7.799 -2.207 1.00 98.38 85 LEU A O 1
ATOM 676 N N . ASN A 1 86 ? 8.480 -8.004 -2.832 1.00 98.69 86 ASN A N 1
ATOM 677 C CA . ASN A 1 86 ? 9.073 -7.484 -1.602 1.00 98.69 86 ASN A CA 1
ATOM 678 C C . ASN A 1 86 ? 9.893 -6.217 -1.891 1.00 98.69 86 ASN A C 1
ATOM 680 O O . ASN A 1 86 ? 10.947 -6.309 -2.526 1.00 98.69 86 ASN A O 1
ATOM 684 N N . LEU A 1 87 ? 9.432 -5.061 -1.413 1.00 98.62 87 LEU A N 1
ATOM 685 C CA . LEU A 1 87 ? 10.146 -3.780 -1.407 1.00 98.62 87 LEU A CA 1
ATOM 686 C C . LEU A 1 87 ? 10.549 -3.445 0.033 1.00 98.62 87 LEU A C 1
ATOM 688 O O . LEU A 1 87 ? 9.728 -2.954 0.808 1.00 98.62 87 LEU A O 1
ATOM 692 N N . SER A 1 88 ? 11.806 -3.699 0.390 1.00 98.81 88 SER A N 1
ATOM 693 C CA . SER A 1 88 ? 12.272 -3.595 1.777 1.00 98.81 88 SER A CA 1
ATOM 694 C C . SER A 1 88 ? 13.506 -2.715 1.949 1.00 98.81 88 SER A C 1
ATOM 696 O O . SER A 1 88 ? 14.412 -2.739 1.125 1.00 98.81 88 SER A O 1
ATOM 698 N N . ASP A 1 89 ? 13.592 -1.953 3.036 1.00 98.88 89 ASP A N 1
ATOM 699 C CA . ASP A 1 89 ? 14.827 -1.261 3.447 1.00 98.88 89 ASP A CA 1
ATOM 700 C C . ASP A 1 89 ? 15.421 -0.305 2.382 1.00 98.88 89 ASP A C 1
ATOM 702 O O . ASP A 1 89 ? 16.630 -0.066 2.363 1.00 98.88 89 ASP A O 1
ATOM 706 N N . ASN A 1 90 ? 14.613 0.221 1.453 1.00 98.94 90 ASN A N 1
ATOM 707 C CA . ASN A 1 90 ? 15.081 1.167 0.436 1.00 98.94 90 ASN A CA 1
ATOM 708 C C . ASN A 1 90 ? 14.986 2.616 0.932 1.00 98.94 90 ASN A C 1
ATOM 710 O O . ASN A 1 90 ? 14.129 2.977 1.742 1.00 98.94 90 ASN A O 1
ATOM 714 N N . VAL A 1 91 ? 15.841 3.472 0.383 1.00 98.88 91 VAL A N 1
ATOM 715 C CA . VAL A 1 91 ? 15.753 4.927 0.515 1.00 98.88 91 VAL A CA 1
ATOM 716 C C . VAL A 1 91 ? 15.127 5.483 -0.755 1.00 98.88 91 VAL A C 1
ATOM 718 O O . VAL A 1 91 ? 15.710 5.364 -1.829 1.00 98.88 91 VAL A O 1
ATOM 721 N N . PHE A 1 92 ? 13.965 6.107 -0.613 1.00 98.75 92 PHE A N 1
ATOM 722 C CA . PHE A 1 92 ? 13.244 6.810 -1.663 1.00 98.75 92 PHE A CA 1
ATOM 723 C C . PHE A 1 92 ? 13.331 8.320 -1.438 1.00 98.75 92 PHE A C 1
ATOM 725 O O . PHE A 1 92 ? 12.918 8.836 -0.393 1.00 98.75 92 PHE A O 1
ATOM 732 N N . LEU A 1 93 ? 13.854 9.034 -2.431 1.00 97.50 93 LEU A N 1
ATOM 733 C CA . LEU A 1 93 ? 13.970 10.488 -2.417 1.00 97.50 93 LEU A CA 1
ATOM 734 C C . LEU A 1 93 ? 13.390 11.079 -3.701 1.00 97.50 93 LEU A C 1
ATOM 736 O O . LEU A 1 93 ? 13.596 10.553 -4.787 1.00 97.50 93 LEU A O 1
ATOM 740 N N . ALA A 1 94 ? 12.685 12.195 -3.604 1.00 95.25 94 ALA A N 1
ATOM 741 C CA . ALA A 1 94 ? 12.415 13.031 -4.767 1.00 95.25 94 ALA A CA 1
ATOM 742 C C . ALA A 1 94 ? 12.427 14.503 -4.356 1.00 95.25 94 ALA A C 1
ATOM 744 O O . ALA A 1 94 ? 12.166 14.840 -3.200 1.00 95.25 94 ALA A O 1
ATOM 745 N N . GLY A 1 95 ? 12.764 15.389 -5.287 1.00 92.62 95 GLY A N 1
ATOM 746 C CA . GLY A 1 95 ? 12.753 16.833 -5.063 1.00 92.62 95 GLY A CA 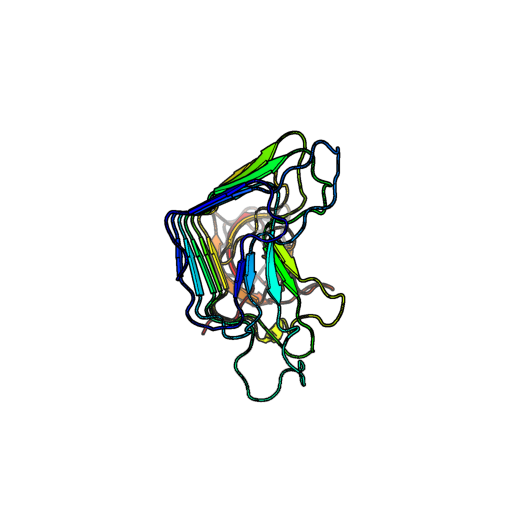1
ATOM 747 C C . GLY A 1 95 ? 11.891 17.541 -6.094 1.00 92.62 95 GLY A C 1
ATOM 748 O O . GLY A 1 95 ? 11.889 17.109 -7.240 1.00 92.62 95 GLY A O 1
ATOM 749 N N . ASN A 1 96 ? 11.203 18.619 -5.702 1.00 88.69 96 ASN A N 1
ATOM 750 C CA . ASN A 1 96 ? 10.434 19.493 -6.602 1.00 88.69 96 ASN A CA 1
ATOM 751 C C . ASN A 1 96 ? 9.478 18.720 -7.534 1.00 88.69 96 ASN A C 1
ATOM 753 O O . ASN A 1 96 ? 9.432 18.966 -8.737 1.00 88.69 96 ASN A O 1
ATOM 757 N N . VAL A 1 97 ? 8.771 17.731 -6.985 1.00 91.31 97 VAL A N 1
ATOM 758 C CA . VAL A 1 97 ? 7.767 16.943 -7.709 1.00 91.31 97 VAL A CA 1
ATOM 759 C C . VAL A 1 97 ? 6.373 17.495 -7.459 1.00 91.31 97 VAL A C 1
ATOM 761 O O . VAL A 1 97 ? 6.098 18.024 -6.383 1.00 91.31 97 VAL A O 1
ATOM 764 N N . ALA A 1 98 ? 5.483 17.298 -8.431 1.00 92.12 98 ALA A N 1
ATOM 765 C CA . ALA A 1 98 ? 4.080 17.636 -8.266 1.00 92.12 98 ALA A CA 1
ATOM 766 C C . ALA A 1 98 ? 3.440 16.843 -7.100 1.00 92.12 98 ALA A C 1
ATOM 768 O O . ALA A 1 98 ? 3.833 15.694 -6.868 1.00 92.12 98 ALA A O 1
ATOM 769 N N . PRO A 1 99 ? 2.406 17.381 -6.422 1.00 94.31 99 PRO A N 1
ATOM 770 C CA . PRO A 1 99 ? 1.789 16.738 -5.254 1.00 94.31 99 PRO A CA 1
ATOM 771 C C . PRO A 1 99 ? 1.200 15.339 -5.497 1.00 94.31 99 PRO A C 1
ATOM 773 O O . PRO A 1 99 ? 1.007 14.578 -4.554 1.00 94.31 99 PRO A O 1
ATOM 776 N N . TRP A 1 100 ? 0.915 14.988 -6.753 1.00 94.12 100 TRP A N 1
ATOM 777 C CA . TRP A 1 100 ? 0.390 13.678 -7.156 1.00 94.12 100 TRP A CA 1
ATOM 778 C C . TRP A 1 100 ? 1.477 12.661 -7.547 1.00 94.12 100 TRP A C 1
ATOM 780 O O . TRP A 1 100 ? 1.151 11.566 -8.003 1.00 94.12 100 TRP A O 1
ATOM 790 N N . PHE A 1 101 ? 2.766 12.995 -7.422 1.00 96.00 101 PHE A N 1
ATOM 791 C CA . PHE A 1 101 ? 3.841 12.019 -7.609 1.00 96.00 101 PHE A CA 1
ATOM 792 C C . PHE A 1 101 ? 3.783 10.928 -6.532 1.00 96.00 101 PHE A C 1
ATOM 794 O O . PHE A 1 101 ? 3.522 11.212 -5.368 1.00 96.00 101 PHE A O 1
ATOM 801 N N . THR A 1 102 ? 4.105 9.694 -6.918 1.00 97.62 102 THR A N 1
ATOM 802 C CA . THR A 1 102 ? 4.219 8.537 -6.025 1.00 97.62 102 THR A CA 1
ATOM 803 C C . THR A 1 102 ? 5.500 7.763 -6.328 1.00 97.62 102 THR A C 1
ATOM 805 O O . THR A 1 102 ? 6.023 7.807 -7.440 1.00 97.62 102 THR A O 1
ATOM 808 N N . PHE A 1 103 ? 6.039 7.054 -5.337 1.00 98.25 103 PHE A N 1
ATOM 809 C CA . PHE A 1 103 ? 7.257 6.248 -5.475 1.00 98.25 103 PHE A CA 1
ATOM 810 C C . PHE A 1 103 ? 6.995 4.831 -5.991 1.00 98.25 103 PHE A C 1
ATOM 812 O O . PHE A 1 103 ? 7.921 4.178 -6.477 1.00 98.25 103 PHE A O 1
ATOM 819 N N . LEU A 1 104 ? 5.757 4.356 -5.888 1.00 98.44 104 LEU A N 1
ATOM 820 C CA . LEU A 1 104 ? 5.318 3.058 -6.376 1.00 98.44 104 LEU A CA 1
ATOM 821 C C . LEU A 1 104 ? 4.069 3.224 -7.237 1.00 98.44 104 LEU A C 1
ATOM 823 O O . LEU A 1 104 ? 3.047 3.716 -6.768 1.00 98.44 104 LEU A O 1
ATOM 827 N N . VAL A 1 105 ? 4.140 2.748 -8.472 1.00 98.56 105 VAL A N 1
ATOM 828 C CA . VAL A 1 105 ? 3.004 2.710 -9.392 1.00 98.56 105 VAL A CA 1
ATOM 829 C C . VAL A 1 105 ? 2.745 1.262 -9.767 1.00 98.56 105 VAL A C 1
ATOM 831 O O . VAL A 1 105 ? 3.652 0.563 -10.223 1.00 98.56 105 VAL A O 1
ATOM 834 N N . ILE A 1 106 ? 1.515 0.800 -9.574 1.00 98.69 106 ILE A N 1
ATOM 835 C CA . ILE A 1 106 ? 1.071 -0.499 -10.075 1.00 98.69 106 ILE A CA 1
ATOM 836 C C . ILE A 1 106 ? 0.059 -0.251 -11.185 1.00 98.69 106 ILE A C 1
ATOM 838 O O . ILE A 1 106 ? -0.882 0.507 -10.990 1.00 98.69 106 ILE A O 1
ATOM 842 N N . LYS A 1 107 ? 0.265 -0.854 -12.352 1.00 98.62 107 LYS A N 1
ATOM 843 C CA . LYS A 1 107 ? -0.538 -0.602 -13.551 1.00 98.62 107 LYS A CA 1
ATOM 844 C C . LYS A 1 107 ? -1.051 -1.925 -14.128 1.00 98.62 107 LYS A C 1
ATOM 846 O O . LYS A 1 107 ? -0.324 -2.595 -14.866 1.00 98.62 107 LYS A O 1
ATOM 851 N N . PRO A 1 108 ? -2.276 -2.341 -13.785 1.00 98.44 108 PRO A N 1
ATOM 852 C CA . PRO A 1 108 ? -2.932 -3.471 -14.431 1.00 98.44 108 PRO A CA 1
ATOM 853 C C . PRO A 1 108 ? -3.341 -3.106 -15.861 1.00 98.44 108 PRO A C 1
ATOM 855 O O . PRO A 1 108 ? -4.032 -2.119 -16.080 1.00 98.44 108 PRO A O 1
ATOM 858 N N . HIS A 1 109 ? -2.930 -3.909 -16.840 1.00 98.19 109 HIS A N 1
ATOM 859 C CA . HIS A 1 109 ? -3.335 -3.797 -18.246 1.00 98.19 109 HIS A CA 1
ATOM 860 C C . HIS A 1 109 ? -4.604 -4.591 -18.580 1.00 98.19 109 HIS A C 1
ATOM 862 O O . HIS A 1 109 ? -5.089 -4.503 -19.705 1.00 98.19 109 HIS A O 1
ATOM 868 N N . GLY A 1 110 ? -5.141 -5.349 -17.624 1.00 97.62 110 GLY A N 1
ATOM 869 C CA . GLY A 1 110 ? -6.406 -6.058 -17.763 1.00 97.62 110 GLY A CA 1
ATOM 870 C C . GLY A 1 110 ? -7.095 -6.261 -16.419 1.00 97.62 110 GLY A C 1
ATOM 871 O O . GLY A 1 110 ? -6.498 -6.085 -15.350 1.00 97.62 110 GLY A O 1
ATOM 872 N N . ALA A 1 111 ? -8.392 -6.535 -16.484 1.00 97.81 111 ALA A N 1
ATOM 873 C CA . ALA A 1 111 ? -9.299 -6.525 -15.343 1.00 97.81 111 ALA A CA 1
ATOM 874 C C . ALA A 1 111 ? -9.217 -7.811 -14.507 1.00 97.81 111 ALA A C 1
ATOM 876 O O . ALA A 1 111 ? -8.677 -8.826 -14.932 1.00 97.81 111 ALA A O 1
ATOM 877 N N . GLY A 1 112 ? -9.778 -7.779 -13.295 1.00 97.81 112 GLY A N 1
ATOM 878 C CA . GLY A 1 112 ? -9.911 -8.956 -12.420 1.00 97.81 112 GLY A CA 1
ATOM 879 C C . GLY A 1 112 ? -8.653 -9.325 -11.626 1.00 97.81 112 GLY A C 1
ATOM 880 O O . GLY A 1 112 ? -8.711 -10.191 -10.747 1.00 97.81 112 GLY A O 1
ATOM 881 N N . HIS A 1 113 ? -7.532 -8.652 -11.891 1.00 98.38 113 HIS A N 1
ATOM 882 C CA . HIS A 1 113 ? -6.322 -8.747 -11.085 1.00 98.38 113 HIS A CA 1
ATOM 883 C C . HIS A 1 113 ? -6.521 -8.169 -9.677 1.00 98.38 113 HIS A C 1
ATOM 885 O O . HIS A 1 113 ? -7.402 -7.365 -9.424 1.00 98.38 113 HIS A O 1
ATOM 891 N N . TYR A 1 114 ? -5.663 -8.572 -8.752 1.00 98.12 114 TYR A N 1
ATOM 892 C CA . TYR A 1 114 ? -5.626 -8.190 -7.340 1.00 98.12 114 TYR A CA 1
ATOM 893 C C . TYR A 1 114 ? -4.207 -8.361 -6.773 1.00 98.12 114 TYR A C 1
ATOM 895 O O . TYR A 1 114 ? -3.368 -9.039 -7.378 1.00 98.12 114 TYR A O 1
ATOM 903 N N . LEU A 1 115 ? -3.936 -7.795 -5.596 1.00 98.00 115 LEU A N 1
ATOM 904 C CA . LEU A 1 115 ? -2.659 -7.969 -4.900 1.00 98.00 115 LEU A CA 1
ATOM 905 C C . LEU A 1 115 ? -2.647 -9.246 -4.056 1.00 98.00 115 LEU A C 1
ATOM 907 O O . LEU A 1 115 ? -3.587 -9.516 -3.308 1.00 98.00 115 LEU A O 1
ATOM 911 N N . ASN A 1 116 ? -1.551 -10.004 -4.139 1.00 96.69 116 ASN A N 1
ATOM 912 C CA . ASN A 1 116 ? -1.351 -11.220 -3.3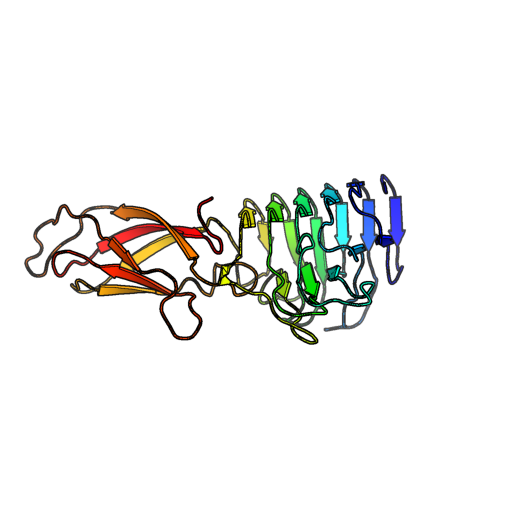51 1.00 96.69 116 ASN A CA 1
ATOM 913 C C . ASN A 1 116 ? 0.088 -11.348 -2.815 1.00 96.69 116 ASN A C 1
ATOM 915 O O . ASN A 1 116 ? 1.016 -11.666 -3.559 1.00 96.69 116 ASN A O 1
ATOM 919 N N . GLY A 1 117 ? 0.297 -11.146 -1.516 1.00 96.12 117 GLY A N 1
ATOM 920 C CA . GLY A 1 117 ? 1.624 -11.279 -0.902 1.00 96.12 117 GLY A CA 1
ATOM 921 C C . GLY A 1 117 ? 2.569 -10.138 -1.287 1.00 96.12 117 GLY A C 1
ATOM 922 O O . GLY A 1 117 ? 3.705 -10.382 -1.696 1.00 96.12 117 GLY A O 1
ATOM 923 N N . LEU A 1 118 ? 2.085 -8.899 -1.204 1.00 97.94 118 LEU A N 1
ATOM 924 C CA . LEU A 1 118 ? 2.890 -7.690 -1.365 1.00 97.94 118 LEU A CA 1
ATOM 925 C C . LEU A 1 118 ? 3.461 -7.285 -0.004 1.00 97.94 118 LEU A C 1
ATOM 927 O O . LEU A 1 118 ? 2.712 -7.135 0.957 1.00 97.94 118 LEU A O 1
ATOM 931 N N . ASN A 1 119 ? 4.770 -7.072 0.075 1.00 98.44 119 ASN A N 1
ATOM 932 C CA . ASN A 1 119 ? 5.424 -6.567 1.274 1.00 98.44 119 ASN A CA 1
ATOM 933 C C . ASN A 1 119 ? 6.200 -5.285 0.967 1.00 98.44 119 ASN A C 1
ATOM 935 O O . ASN A 1 119 ? 7.109 -5.291 0.138 1.00 98.44 119 ASN A O 1
ATOM 939 N N . ILE A 1 120 ? 5.842 -4.197 1.643 1.00 98.62 120 ILE A N 1
ATOM 940 C CA . ILE A 1 120 ? 6.486 -2.887 1.557 1.00 98.62 120 ILE A CA 1
ATOM 941 C C . ILE A 1 120 ? 6.857 -2.474 2.975 1.00 98.62 120 ILE A C 1
ATOM 943 O O . ILE A 1 120 ? 6.001 -2.031 3.748 1.00 98.62 120 ILE A O 1
ATOM 947 N N . ASN A 1 121 ? 8.122 -2.642 3.350 1.00 98.31 121 ASN A N 1
ATOM 948 C CA . ASN A 1 121 ? 8.532 -2.427 4.731 1.00 98.31 121 ASN A CA 1
ATOM 949 C C . ASN A 1 121 ? 9.896 -1.762 4.910 1.00 98.31 121 ASN A C 1
ATOM 951 O O . ASN A 1 121 ? 10.778 -1.856 4.064 1.00 98.31 121 ASN A O 1
ATOM 955 N N . ASN A 1 122 ? 10.066 -1.079 6.044 1.00 98.69 122 ASN A N 1
ATOM 956 C CA . ASN A 1 122 ? 11.321 -0.423 6.433 1.00 98.69 122 ASN A CA 1
ATOM 957 C C . ASN A 1 122 ? 11.887 0.567 5.397 1.00 98.69 122 ASN A C 1
ATOM 959 O O . ASN A 1 122 ? 13.069 0.909 5.447 1.00 98.69 122 ASN A O 1
ATOM 963 N N . ASN A 1 123 ? 11.080 1.039 4.446 1.00 98.88 123 ASN A N 1
ATOM 964 C CA . ASN A 1 123 ? 11.529 2.026 3.475 1.00 98.88 123 ASN A CA 1
ATOM 965 C C . ASN A 1 123 ? 11.485 3.427 4.096 1.00 98.88 123 ASN A C 1
ATOM 967 O O . ASN A 1 123 ? 10.632 3.735 4.933 1.00 98.88 123 ASN A O 1
ATOM 971 N N . SER A 1 124 ? 12.386 4.299 3.658 1.00 98.81 124 SER A N 1
ATOM 972 C CA . SER A 1 124 ? 12.356 5.724 3.990 1.00 98.81 124 SER A CA 1
ATOM 973 C C . SER A 1 124 ? 11.888 6.511 2.776 1.00 98.81 124 SER A C 1
ATOM 975 O O . SER A 1 124 ? 12.578 6.511 1.761 1.00 98.81 124 SER A O 1
ATOM 977 N N . PHE A 1 125 ? 10.739 7.176 2.878 1.00 98.81 125 PHE A N 1
ATOM 978 C CA . PHE A 1 125 ? 10.194 8.055 1.848 1.00 98.81 125 PHE A CA 1
ATOM 979 C C . PHE A 1 125 ? 10.397 9.512 2.247 1.00 98.81 125 PHE A C 1
ATOM 981 O O . PHE A 1 125 ? 10.034 9.934 3.354 1.00 98.81 125 PHE A O 1
ATOM 988 N N . ARG A 1 126 ? 10.979 10.303 1.346 1.00 98.38 126 ARG A N 1
ATOM 989 C CA . ARG A 1 126 ? 11.222 11.723 1.595 1.00 98.38 126 ARG A CA 1
ATOM 990 C C . ARG A 1 126 ? 11.051 12.571 0.345 1.00 98.38 126 ARG A C 1
ATOM 992 O O . ARG A 1 126 ? 11.611 12.256 -0.701 1.00 98.38 126 ARG A O 1
ATOM 999 N N . ILE A 1 127 ? 10.384 13.709 0.516 1.00 96.94 127 ILE A N 1
ATOM 1000 C CA . ILE A 1 127 ? 10.319 14.774 -0.489 1.00 96.94 127 ILE A CA 1
ATOM 1001 C C . ILE A 1 127 ? 11.129 15.998 -0.050 1.00 96.94 127 ILE A C 1
ATOM 1003 O O . ILE A 1 127 ? 11.144 16.371 1.127 1.00 96.94 127 ILE A O 1
ATOM 1007 N N . ILE A 1 128 ? 11.831 16.623 -0.995 1.00 94.12 128 ILE A N 1
ATOM 1008 C CA . ILE A 1 128 ? 12.535 17.904 -0.842 1.00 94.12 128 ILE A CA 1
ATOM 1009 C C . ILE A 1 128 ? 11.781 18.979 -1.638 1.00 94.12 128 ILE A C 1
ATOM 1011 O O . ILE A 1 128 ? 11.432 18.759 -2.792 1.00 94.12 128 ILE A O 1
ATOM 1015 N N . GLY A 1 129 ? 11.566 20.158 -1.047 1.00 90.94 129 GLY A N 1
ATOM 1016 C CA . GLY A 1 129 ? 10.987 21.305 -1.765 1.00 90.94 129 GLY A CA 1
ATOM 1017 C C . GLY A 1 129 ? 9.464 21.270 -1.952 1.00 90.94 129 GLY A C 1
ATOM 1018 O O . GLY A 1 129 ? 8.941 22.075 -2.710 1.00 90.94 129 GLY A O 1
ATOM 1019 N N . GLY A 1 130 ? 8.751 20.380 -1.256 1.00 91.94 130 GLY A N 1
ATOM 1020 C CA . GLY A 1 130 ? 7.292 20.249 -1.316 1.00 91.94 130 GLY A CA 1
ATOM 1021 C C . GLY A 1 130 ? 6.799 19.043 -0.515 1.00 91.94 130 GLY A C 1
ATOM 1022 O O . GLY A 1 130 ? 7.564 18.482 0.275 1.00 91.94 130 GLY A O 1
ATOM 1023 N N . SER A 1 131 ? 5.551 18.640 -0.745 1.00 96.19 131 SER A N 1
ATOM 1024 C CA . SER A 1 131 ? 4.942 17.402 -0.245 1.00 96.19 131 SER A CA 1
ATOM 1025 C C . SER A 1 131 ? 4.201 16.670 -1.361 1.00 96.19 131 SER A C 1
ATOM 1027 O O . SER A 1 131 ? 3.831 17.276 -2.366 1.00 96.19 131 SER A O 1
ATOM 1029 N N . ILE A 1 132 ? 3.991 15.368 -1.172 1.00 97.00 132 ILE A N 1
ATOM 1030 C CA . ILE A 1 132 ? 3.099 14.553 -2.006 1.00 97.00 132 ILE A CA 1
ATOM 1031 C C . ILE A 1 132 ? 1.959 13.981 -1.169 1.00 97.00 132 ILE A C 1
ATOM 1033 O O . ILE A 1 132 ? 2.105 13.794 0.043 1.00 97.00 132 ILE A O 1
ATOM 1037 N N . ALA A 1 133 ? 0.845 13.670 -1.828 1.00 97.31 133 ALA A N 1
ATOM 1038 C CA . ALA A 1 133 ? -0.339 13.126 -1.177 1.00 97.31 133 ALA A CA 1
ATOM 1039 C C . ALA A 1 133 ? -0.056 11.757 -0.539 1.00 97.31 133 ALA A C 1
ATOM 1041 O O . ALA A 1 133 ? -0.375 11.544 0.625 1.00 97.31 133 ALA A O 1
ATOM 1042 N N . GLN A 1 134 ? 0.581 10.841 -1.271 1.00 97.75 134 GLN A N 1
ATOM 1043 C CA . GLN A 1 134 ? 0.834 9.460 -0.839 1.00 97.75 134 GLN A CA 1
ATOM 1044 C C . GLN A 1 134 ? 2.049 8.869 -1.576 1.00 97.75 134 GLN A C 1
ATOM 1046 O O . GLN A 1 134 ? 2.608 9.521 -2.453 1.00 97.75 134 GLN A O 1
ATOM 1051 N N . VAL A 1 135 ? 2.513 7.668 -1.222 1.00 98.50 135 VAL A N 1
ATOM 1052 C CA . VAL A 1 135 ? 3.757 7.079 -1.780 1.00 98.50 135 VAL A CA 1
ATOM 1053 C C . VAL A 1 135 ? 3.510 6.076 -2.901 1.00 98.50 135 VAL A C 1
ATOM 1055 O O . VAL A 1 135 ? 4.453 5.596 -3.527 1.00 98.50 135 VAL A O 1
ATOM 1058 N N . GLU A 1 136 ? 2.257 5.754 -3.161 1.00 98.50 136 GLU A N 1
ATOM 1059 C CA . GLU A 1 136 ? 1.810 4.599 -3.911 1.00 98.50 136 GLU A CA 1
ATOM 1060 C C . GLU A 1 136 ? 0.528 4.914 -4.683 1.00 98.50 136 GLU A C 1
ATOM 1062 O O . GLU A 1 136 ? -0.335 5.649 -4.210 1.00 98.50 136 GLU A O 1
ATOM 1067 N N . HIS A 1 137 ? 0.381 4.354 -5.876 1.00 97.38 137 HIS A N 1
ATOM 1068 C CA . HIS A 1 137 ? -0.820 4.535 -6.682 1.00 97.38 137 HIS A CA 1
ATOM 1069 C C . HIS A 1 137 ? -1.078 3.313 -7.561 1.00 97.38 137 HIS A C 1
ATOM 1071 O O . HIS A 1 137 ? -0.139 2.651 -8.015 1.00 97.38 137 HIS A O 1
ATOM 1077 N N . VAL A 1 138 ? -2.357 3.035 -7.806 1.00 98.50 138 VAL A N 1
ATOM 1078 C CA . VAL A 1 138 ? -2.796 2.117 -8.857 1.00 98.50 138 VAL A CA 1
ATOM 1079 C C . VAL A 1 138 ? -3.170 2.969 -10.057 1.00 98.50 138 VAL A C 1
ATOM 1081 O O . VAL A 1 138 ? -4.145 3.709 -10.004 1.00 98.50 138 VAL A O 1
ATOM 1084 N N . ASP A 1 139 ? -2.378 2.894 -11.120 1.00 98.12 139 ASP A N 1
ATOM 1085 C CA . ASP A 1 139 ? -2.688 3.585 -12.365 1.00 98.12 139 ASP A CA 1
ATOM 1086 C C . ASP A 1 139 ? -3.764 2.796 -13.118 1.00 98.12 139 ASP A C 1
ATOM 1088 O O . ASP A 1 139 ? -3.492 1.756 -13.723 1.00 98.12 139 ASP A O 1
ATOM 1092 N N . THR A 1 140 ? -4.986 3.321 -13.072 1.00 98.00 140 THR A N 1
ATOM 1093 C CA . THR A 1 140 ? -6.197 2.709 -13.631 1.00 98.00 140 THR A CA 1
ATOM 1094 C C . THR A 1 140 ? -6.438 3.059 -15.099 1.00 98.00 140 THR A C 1
ATOM 1096 O O . THR A 1 140 ? -7.532 2.838 -15.618 1.00 98.00 140 THR A O 1
ATOM 1099 N N . SER A 1 141 ? -5.427 3.577 -15.810 1.00 98.00 141 SER A N 1
ATOM 1100 C CA . SER A 1 141 ? -5.558 3.967 -17.225 1.00 98.00 141 SER A CA 1
ATOM 1101 C C . SER A 1 141 ? -6.008 2.826 -18.150 1.00 98.00 141 SER A C 1
ATOM 1103 O O . SER A 1 141 ? -6.526 3.101 -19.232 1.00 98.00 141 SER A O 1
ATOM 1105 N N . PHE A 1 142 ? -5.810 1.563 -17.752 1.00 98.06 142 PHE A N 1
ATOM 1106 C CA . PHE A 1 142 ? -6.260 0.383 -18.500 1.00 98.06 142 PHE A CA 1
ATOM 1107 C C . PHE A 1 142 ? -7.282 -0.440 -17.715 1.00 98.06 142 PHE A C 1
ATOM 1109 O O . PHE A 1 142 ? -8.373 -0.702 -18.218 1.00 98.06 142 PHE A O 1
ATOM 1116 N N . ALA A 1 143 ? -6.937 -0.839 -16.492 1.00 98.19 143 ALA A N 1
ATOM 1117 C CA . ALA A 1 143 ? -7.821 -1.571 -15.601 1.00 98.19 143 ALA A CA 1
ATOM 1118 C C . ALA A 1 143 ? -7.497 -1.267 -14.136 1.00 98.19 143 ALA A C 1
ATOM 1120 O O . ALA A 1 143 ? -6.382 -0.872 -13.798 1.00 98.19 143 ALA A O 1
ATOM 1121 N N . ASP A 1 144 ? -8.488 -1.481 -13.276 1.00 98.06 144 ASP A N 1
ATOM 1122 C CA . ASP A 1 144 ? -8.341 -1.402 -11.826 1.00 98.06 144 ASP A CA 1
ATOM 1123 C C . ASP A 1 144 ? -8.316 -2.808 -11.204 1.00 98.06 144 ASP A C 1
ATOM 1125 O O . ASP A 1 144 ? -8.607 -3.813 -11.867 1.00 98.06 144 ASP A O 1
ATOM 1129 N N . PHE A 1 145 ? -7.963 -2.892 -9.926 1.00 98.12 145 PHE A N 1
ATOM 1130 C CA . PHE A 1 145 ? -7.968 -4.137 -9.179 1.00 98.12 145 PHE A CA 1
ATOM 1131 C C . PHE A 1 145 ? -9.366 -4.566 -8.721 1.00 98.12 145 PHE A C 1
ATOM 1133 O O . PHE A 1 145 ? -10.222 -3.766 -8.352 1.00 98.12 145 PHE A O 1
ATOM 1140 N N . ASP A 1 146 ? -9.565 -5.879 -8.631 1.00 97.25 146 ASP A N 1
ATOM 1141 C CA . ASP A 1 146 ? -10.621 -6.477 -7.829 1.00 97.25 146 ASP A CA 1
ATOM 1142 C C . ASP A 1 146 ? -10.223 -6.440 -6.349 1.00 97.25 146 ASP A C 1
ATOM 1144 O O . ASP A 1 146 ? -9.577 -7.345 -5.802 1.00 97.25 146 ASP A O 1
ATOM 1148 N N . TYR A 1 147 ? -10.633 -5.364 -5.684 1.00 96.69 147 TYR A N 1
ATOM 1149 C CA . TYR A 1 147 ? -10.348 -5.146 -4.275 1.00 96.69 147 TYR A CA 1
ATOM 1150 C C . TYR A 1 147 ? -10.946 -6.218 -3.354 1.00 96.69 147 TYR A C 1
ATOM 1152 O O . TYR A 1 147 ? -10.420 -6.399 -2.259 1.00 96.69 147 TYR A O 1
ATOM 1160 N N . ASN A 1 148 ? -11.966 -6.990 -3.763 1.00 95.12 148 ASN A N 1
ATOM 1161 C CA . ASN A 1 148 ? -12.488 -8.100 -2.947 1.00 95.12 148 ASN A CA 1
ATOM 1162 C C . ASN A 1 148 ? -11.504 -9.253 -2.780 1.00 95.12 148 ASN A C 1
ATOM 1164 O O . ASN A 1 148 ? -11.730 -10.105 -1.930 1.00 95.12 148 ASN A O 1
ATOM 1168 N N . ARG A 1 149 ? -10.455 -9.313 -3.600 1.00 95.50 149 ARG A N 1
ATOM 1169 C CA . ARG A 1 149 ? -9.526 -10.446 -3.645 1.00 95.50 149 ARG A CA 1
ATOM 1170 C C . ARG A 1 149 ? -8.157 -10.109 -3.056 1.00 95.50 149 ARG A C 1
ATOM 1172 O O . ARG A 1 149 ? -7.250 -10.936 -3.124 1.00 95.50 149 ARG A O 1
ATOM 1179 N N . MET A 1 150 ? -7.998 -8.909 -2.491 1.00 97.31 150 MET A N 1
ATOM 1180 C CA . MET A 1 150 ? -6.745 -8.454 -1.885 1.00 97.31 150 MET A CA 1
ATOM 1181 C C . MET A 1 150 ? -6.317 -9.381 -0.752 1.00 97.31 150 MET A C 1
ATOM 1183 O O . MET A 1 150 ? -7.106 -9.697 0.140 1.00 97.31 150 MET A O 1
ATOM 1187 N N . LYS A 1 151 ? -5.046 -9.795 -0.776 1.00 95.75 151 LYS A N 1
ATOM 1188 C CA . LYS A 1 151 ? -4.512 -10.778 0.165 1.00 95.75 151 LYS A CA 1
ATOM 1189 C C . LYS A 1 151 ? -3.039 -10.563 0.474 1.00 95.75 151 LYS A C 1
ATOM 1191 O O . LYS A 1 151 ? -2.223 -10.355 -0.420 1.00 95.75 151 LYS A O 1
ATOM 1196 N N . GLY A 1 152 ? -2.660 -10.687 1.739 1.00 95.31 152 GLY A N 1
ATOM 1197 C CA . GLY A 1 152 ? -1.267 -10.600 2.169 1.00 95.31 152 GLY A CA 1
ATOM 1198 C C . GLY A 1 152 ? -0.600 -9.276 1.793 1.00 95.31 152 GLY A C 1
ATOM 1199 O O . GLY A 1 152 ? 0.558 -9.289 1.376 1.00 95.31 152 GLY A O 1
ATOM 1200 N N . VAL A 1 153 ? -1.320 -8.158 1.896 1.00 97.56 153 VAL A N 1
ATOM 1201 C CA . VAL A 1 153 ? -0.777 -6.816 1.655 1.00 97.56 153 VAL A CA 1
ATOM 1202 C C . VAL A 1 153 ? -0.237 -6.266 2.967 1.00 97.56 153 VAL A C 1
ATOM 1204 O O . VAL A 1 153 ? -0.991 -5.921 3.879 1.00 97.56 153 VAL A O 1
ATOM 1207 N N . ASN A 1 154 ? 1.089 -6.203 3.057 1.00 97.69 154 ASN A N 1
ATOM 1208 C CA . ASN A 1 154 ? 1.815 -5.681 4.203 1.00 97.69 154 ASN A CA 1
ATOM 1209 C C . ASN A 1 154 ? 2.517 -4.379 3.823 1.00 97.69 154 ASN A C 1
ATOM 1211 O O . ASN A 1 154 ? 3.369 -4.348 2.938 1.00 97.69 154 ASN A O 1
ATOM 1215 N N . PHE A 1 155 ? 2.157 -3.309 4.518 1.00 98.19 155 PHE A N 1
ATOM 1216 C CA . PHE A 1 155 ? 2.716 -1.974 4.392 1.00 98.19 155 PHE A CA 1
ATOM 1217 C C . PHE A 1 155 ? 3.059 -1.499 5.806 1.00 98.19 155 PHE A C 1
ATOM 1219 O O . PHE A 1 155 ? 2.188 -1.027 6.533 1.00 98.19 155 PHE A O 1
ATOM 1226 N N . THR A 1 156 ? 4.298 -1.714 6.249 1.00 97.50 156 THR A N 1
ATOM 1227 C CA . THR A 1 156 ? 4.648 -1.611 7.680 1.00 97.50 156 THR A CA 1
ATOM 1228 C C . THR A 1 156 ? 6.024 -1.008 7.912 1.00 97.50 156 THR A C 1
ATOM 1230 O O . THR A 1 156 ? 6.953 -1.279 7.159 1.00 97.50 156 THR A O 1
ATOM 1233 N N . SER A 1 157 ? 6.198 -0.270 9.009 1.00 97.44 157 SER A N 1
ATOM 1234 C CA . SER A 1 157 ? 7.507 0.249 9.447 1.00 97.44 157 SER A CA 1
ATOM 1235 C C . SER A 1 157 ? 8.206 1.171 8.438 1.00 97.44 157 SER A C 1
ATOM 1237 O O . SER A 1 157 ? 9.421 1.344 8.488 1.00 97.44 157 SER A O 1
ATOM 1239 N N . ASN A 1 158 ? 7.455 1.776 7.517 1.00 98.38 158 ASN A N 1
ATOM 1240 C CA . ASN A 1 158 ? 7.988 2.784 6.607 1.00 98.38 158 ASN A CA 1
ATOM 1241 C C . ASN A 1 158 ? 8.036 4.156 7.297 1.00 98.38 158 ASN A C 1
ATOM 1243 O O . ASN A 1 158 ? 7.224 4.458 8.169 1.00 98.38 158 ASN A O 1
ATOM 1247 N N . THR A 1 159 ? 8.990 4.995 6.901 1.00 98.50 159 THR A N 1
ATOM 1248 C CA . THR A 1 159 ? 9.123 6.372 7.400 1.00 98.50 159 THR A CA 1
ATOM 1249 C C . THR A 1 159 ? 8.681 7.364 6.334 1.00 98.50 159 THR A C 1
ATOM 1251 O O . THR A 1 159 ? 9.065 7.232 5.174 1.00 98.50 159 THR A O 1
ATOM 1254 N N . TYR A 1 160 ? 7.925 8.385 6.738 1.00 98.50 160 TYR A N 1
ATOM 1255 C CA . TYR A 1 160 ? 7.329 9.379 5.846 1.00 98.50 160 TYR A CA 1
ATOM 1256 C C . TYR A 1 160 ? 7.784 10.796 6.211 1.00 98.50 160 TYR A C 1
ATOM 1258 O O . TYR A 1 160 ? 7.492 11.273 7.307 1.00 98.50 160 TYR A O 1
ATOM 1266 N N . ASN A 1 161 ? 8.470 11.485 5.294 1.00 98.50 161 ASN A N 1
ATOM 1267 C CA . ASN A 1 161 ? 8.893 12.881 5.451 1.00 98.50 161 ASN A CA 1
ATOM 1268 C C . ASN A 1 161 ? 8.391 13.735 4.280 1.00 98.50 161 ASN A C 1
ATOM 1270 O O . ASN A 1 161 ? 8.876 13.579 3.159 1.00 98.50 161 ASN A O 1
ATOM 1274 N N . ASN A 1 162 ? 7.465 14.659 4.554 1.00 98.19 162 ASN A N 1
ATOM 1275 C CA . ASN A 1 162 ? 6.716 15.420 3.543 1.00 98.19 162 ASN A CA 1
ATOM 1276 C C . ASN A 1 162 ? 5.816 14.540 2.649 1.00 98.19 162 ASN A C 1
ATOM 1278 O O . ASN A 1 162 ? 5.762 14.710 1.433 1.00 98.19 162 ASN A O 1
ATOM 1282 N N . ILE A 1 163 ? 5.111 13.599 3.279 1.00 98.19 163 ILE A N 1
ATOM 1283 C CA . ILE A 1 163 ? 4.020 12.822 2.685 1.00 98.19 163 ILE A CA 1
ATOM 1284 C C . ILE A 1 163 ? 2.803 12.992 3.593 1.00 98.19 163 ILE A C 1
ATOM 1286 O O . ILE A 1 163 ? 2.936 12.865 4.814 1.00 98.19 163 ILE A O 1
ATOM 1290 N N . GLU A 1 164 ? 1.655 13.311 3.004 1.00 97.31 164 GLU A N 1
ATOM 1291 C CA . GLU A 1 164 ? 0.421 13.622 3.734 1.00 97.31 164 GLU A CA 1
ATOM 1292 C C . GLU A 1 164 ? -0.228 12.355 4.301 1.00 97.31 164 GLU A C 1
ATOM 1294 O O . GLU A 1 164 ? -0.408 12.230 5.515 1.00 97.31 164 GLU A O 1
ATOM 1299 N N . LYS A 1 165 ? -0.503 11.381 3.432 1.00 96.31 165 LYS A N 1
ATOM 1300 C CA . LYS A 1 165 ? -1.087 10.087 3.770 1.00 96.31 165 LYS A CA 1
ATOM 1301 C C . LYS A 1 165 ? -0.008 9.085 4.167 1.00 96.31 165 LYS A C 1
ATOM 1303 O O . LYS A 1 165 ? 0.926 8.807 3.413 1.00 96.31 165 LYS A O 1
ATOM 1308 N N . ARG A 1 166 ? -0.156 8.489 5.348 1.00 95.19 166 ARG A N 1
ATOM 1309 C CA . ARG A 1 166 ? 0.736 7.427 5.832 1.00 95.19 166 ARG A CA 1
ATOM 1310 C C . ARG A 1 166 ? 0.065 6.081 5.619 1.00 95.19 166 ARG A C 1
ATOM 1312 O O . ARG A 1 166 ? -0.675 5.616 6.480 1.00 95.19 166 ARG A O 1
ATOM 1319 N N . SER A 1 167 ? 0.314 5.494 4.453 1.00 96.38 167 SER A N 1
ATOM 1320 C CA . SER A 1 167 ? -0.271 4.209 4.082 1.00 96.38 167 SER A CA 1
ATOM 1321 C C . SER A 1 167 ? 0.272 3.082 4.963 1.00 96.38 167 SER A C 1
ATOM 1323 O O . SER A 1 167 ? 1.484 2.913 5.118 1.00 96.38 167 SER A O 1
ATOM 1325 N N . GLU A 1 168 ? -0.625 2.305 5.559 1.00 96.62 168 GLU A N 1
ATOM 1326 C CA . GLU A 1 168 ? -0.302 1.216 6.476 1.00 96.62 168 GLU A CA 1
ATOM 1327 C C . GLU A 1 168 ? -1.321 0.077 6.334 1.00 96.62 168 GLU A C 1
ATOM 1329 O O . GLU A 1 168 ? -2.528 0.287 6.242 1.00 96.62 168 GLU A O 1
ATOM 1334 N N . SER A 1 169 ? -0.839 -1.162 6.317 1.00 96.44 169 SER A N 1
ATOM 1335 C CA . SER A 1 169 ? -1.684 -2.359 6.372 1.00 96.44 169 SER A CA 1
ATOM 1336 C C . SER A 1 169 ? -0.853 -3.499 6.950 1.00 96.44 169 SER A C 1
ATOM 1338 O O . SER A 1 169 ? 0.164 -3.853 6.357 1.00 96.44 169 SER A O 1
ATOM 1340 N N . PRO A 1 170 ? -1.206 -4.076 8.104 1.00 95.69 170 PRO A N 1
ATOM 1341 C CA . PRO A 1 170 ? -2.266 -3.642 9.011 1.00 95.69 170 PRO A CA 1
ATOM 1342 C C . PRO A 1 170 ? -1.942 -2.280 9.648 1.00 95.69 170 PRO A C 1
ATOM 1344 O O . PRO A 1 170 ? -0.812 -2.052 10.081 1.00 95.69 170 PRO A O 1
ATOM 1347 N N . PHE A 1 171 ? -2.947 -1.417 9.765 1.00 92.19 171 PHE A N 1
ATOM 1348 C CA . PHE A 1 171 ? -2.865 -0.111 10.424 1.00 92.19 171 PHE A CA 1
ATOM 1349 C C . PHE A 1 171 ? -3.486 -0.167 11.821 1.00 92.19 171 PHE A C 1
ATOM 1351 O O . PHE A 1 171 ? -4.483 -0.863 12.027 1.00 92.19 171 PHE A O 1
ATOM 1358 N N . SER A 1 172 ? -2.921 0.582 12.769 1.00 93.81 172 SER A N 1
ATOM 1359 C CA . SER A 1 172 ? -3.488 0.768 14.107 1.00 93.81 172 SER A CA 1
ATOM 1360 C C . SER A 1 172 ? -3.967 2.208 14.281 1.00 93.81 172 SER A C 1
ATOM 1362 O O . SER A 1 172 ? -3.175 3.138 14.148 1.00 93.81 172 SER A O 1
ATOM 1364 N N . TYR A 1 173 ? -5.240 2.388 14.630 1.00 91.38 173 TYR A N 1
ATOM 1365 C CA . TYR A 1 173 ? -5.879 3.698 14.750 1.00 91.38 173 TYR A CA 1
ATOM 1366 C C . TYR A 1 173 ? -6.511 3.889 16.123 1.00 91.38 173 TYR A C 1
ATOM 1368 O O . TYR A 1 173 ? -7.243 3.017 16.593 1.00 91.38 173 TYR A O 1
ATOM 1376 N N . GLU A 1 174 ? -6.279 5.045 16.738 1.00 95.75 174 GLU A N 1
ATOM 1377 C CA . GLU A 1 174 ? -7.041 5.487 17.902 1.00 95.75 174 GLU A CA 1
ATOM 1378 C C . GLU A 1 174 ? -8.229 6.330 17.435 1.00 95.75 174 GLU A C 1
ATOM 1380 O O . GLU A 1 174 ? -8.058 7.379 16.814 1.00 95.75 174 GLU A O 1
ATOM 1385 N N . PHE A 1 175 ? -9.440 5.882 17.755 1.00 96.94 175 PHE A N 1
ATOM 1386 C CA . PHE A 1 175 ? -10.669 6.603 17.459 1.00 96.94 175 PHE A CA 1
ATOM 1387 C C . PHE A 1 175 ? -11.381 6.986 18.749 1.00 96.94 175 PHE A C 1
ATOM 1389 O O . PHE A 1 175 ? -11.703 6.127 19.571 1.00 96.94 175 PHE A O 1
ATOM 1396 N N . SER A 1 176 ? -11.684 8.275 18.891 1.00 97.38 176 SER A N 1
ATOM 1397 C CA . SER A 1 176 ? -12.461 8.810 20.007 1.00 97.38 176 SER A CA 1
ATOM 1398 C C . SER A 1 176 ? -13.809 9.312 19.522 1.00 97.38 176 SER A C 1
ATOM 1400 O O . SER A 1 176 ? -13.892 10.109 18.587 1.00 97.38 176 SER A O 1
ATOM 1402 N N . ARG A 1 177 ? -14.874 8.894 20.202 1.00 96.25 177 ARG A N 1
ATOM 1403 C CA . ARG A 1 177 ? -16.223 9.382 19.953 1.00 96.25 177 ARG A CA 1
ATOM 1404 C C . ARG A 1 177 ? -16.708 10.269 21.087 1.00 96.25 177 ARG A C 1
ATOM 1406 O O . ARG A 1 177 ? -16.814 9.819 22.225 1.00 96.25 177 ARG A O 1
ATOM 1413 N N . ALA A 1 178 ? -17.103 11.490 20.734 1.00 93.50 178 ALA A N 1
ATOM 1414 C CA . ALA A 1 178 ? -17.905 12.354 21.591 1.00 93.50 178 ALA A CA 1
ATOM 1415 C C . ALA A 1 178 ? -19.403 12.082 21.382 1.00 93.50 178 ALA A C 1
ATOM 1417 O O . ALA A 1 178 ? -19.864 11.944 20.245 1.00 93.50 178 ALA A O 1
ATOM 1418 N N . GLY A 1 179 ? -20.165 12.045 22.475 1.00 96.19 179 GLY A N 1
ATOM 1419 C CA . GLY A 1 179 ? -21.598 11.782 22.443 1.00 96.19 179 GLY A CA 1
ATOM 1420 C C . GLY A 1 179 ? -21.923 10.296 22.297 1.00 96.19 179 GLY A C 1
ATOM 1421 O O . GLY A 1 179 ? -21.267 9.542 21.575 1.00 96.19 179 GLY A O 1
ATOM 1422 N N . VAL A 1 180 ? -22.966 9.872 23.005 1.00 97.62 180 VAL A N 1
ATOM 1423 C CA . VAL A 1 180 ? -23.341 8.461 23.093 1.00 97.62 180 VAL A CA 1
ATOM 1424 C C . VAL A 1 180 ? -24.039 7.979 21.830 1.00 97.62 180 VAL A C 1
ATOM 1426 O O . VAL A 1 180 ? -24.943 8.624 21.300 1.00 97.62 180 VAL A O 1
ATOM 1429 N N . SER A 1 181 ? -23.630 6.816 21.340 1.00 98.31 181 SER A N 1
ATOM 1430 C CA . SER A 1 181 ? -24.265 6.149 20.207 1.00 98.31 181 SER A CA 1
ATOM 1431 C C . SER A 1 181 ? -23.833 4.695 20.143 1.00 98.31 181 SER A C 1
ATOM 1433 O O . SER A 1 181 ? -22.745 4.333 20.587 1.00 98.31 181 SER A O 1
ATOM 1435 N N . ASN A 1 182 ? -24.691 3.859 19.575 1.00 98.12 182 ASN A N 1
ATOM 1436 C CA . ASN A 1 182 ? -24.415 2.447 19.360 1.00 98.12 182 ASN A CA 1
ATOM 1437 C C . ASN A 1 182 ? -23.900 2.135 17.943 1.00 98.12 182 ASN A C 1
ATOM 1439 O O . ASN A 1 182 ? -23.697 0.966 17.626 1.00 98.12 182 ASN A O 1
ATOM 1443 N N . ASP A 1 183 ? -23.688 3.149 17.096 1.00 98.00 183 ASP A N 1
ATOM 1444 C CA . ASP A 1 183 ? -23.263 2.997 15.697 1.00 98.00 183 ASP A CA 1
ATOM 1445 C C . ASP A 1 183 ? -22.128 3.964 15.358 1.00 98.00 183 ASP A C 1
ATOM 1447 O O . ASP A 1 183 ? -22.372 5.140 15.065 1.00 98.00 183 ASP A O 1
ATOM 1451 N N . TRP A 1 184 ? -20.884 3.495 15.454 1.00 98.06 184 TRP A N 1
ATOM 1452 C CA . TRP A 1 184 ? -19.679 4.293 15.220 1.00 98.06 184 TRP A CA 1
ATOM 1453 C C . TRP A 1 184 ? -19.172 4.076 13.795 1.00 98.06 184 TRP A C 1
ATOM 1455 O O . TRP A 1 184 ? -18.671 2.997 13.496 1.00 98.06 184 TRP A O 1
ATOM 1465 N N . SER A 1 185 ? -19.283 5.104 12.941 1.00 97.06 185 SER A N 1
ATOM 1466 C CA . SER A 1 185 ? -18.618 5.134 11.628 1.00 97.06 185 SER A CA 1
ATOM 1467 C C . SER A 1 185 ? -17.196 5.631 11.777 1.00 97.06 185 SER A C 1
ATOM 1469 O O . SER A 1 185 ? -16.981 6.677 12.391 1.00 97.06 185 SER A O 1
ATOM 1471 N N . ILE A 1 186 ? -16.250 4.913 11.186 1.00 96.75 186 ILE A N 1
ATOM 1472 C CA . ILE A 1 186 ? -14.838 5.283 11.182 1.00 96.75 186 ILE A CA 1
ATOM 1473 C C . ILE A 1 186 ? -14.329 5.147 9.749 1.00 96.75 186 ILE A C 1
ATOM 1475 O O . ILE A 1 186 ? -14.385 4.056 9.184 1.00 96.75 186 ILE A O 1
ATOM 1479 N N . SER A 1 187 ? -13.850 6.249 9.169 1.00 95.50 187 SER A N 1
ATOM 1480 C CA . SER A 1 187 ? -13.187 6.236 7.861 1.00 95.50 187 SER A CA 1
ATOM 1481 C C . SER A 1 187 ? -11.728 5.828 8.014 1.00 95.50 187 SER A C 1
ATOM 1483 O O . SER A 1 187 ? -11.043 6.306 8.916 1.00 95.50 187 SER A O 1
ATOM 1485 N N . LEU A 1 188 ? -11.260 4.958 7.122 1.00 94.50 188 LEU A N 1
ATOM 1486 C CA . LEU A 1 188 ? -9.873 4.503 7.027 1.00 94.50 188 LEU A CA 1
ATOM 1487 C C . LEU A 1 188 ? -9.189 4.995 5.736 1.00 94.50 188 LEU A C 1
ATOM 1489 O O . LEU A 1 188 ? -8.076 4.568 5.430 1.00 94.50 188 LEU A O 1
ATOM 1493 N N . ALA A 1 189 ? -9.842 5.883 4.977 1.00 91.94 189 ALA A N 1
ATOM 1494 C CA . ALA A 1 189 ? -9.392 6.347 3.660 1.00 91.94 189 ALA A CA 1
ATOM 1495 C C . ALA A 1 189 ? -7.941 6.865 3.657 1.00 91.94 189 ALA A C 1
ATOM 1497 O O . ALA A 1 189 ? -7.149 6.502 2.787 1.00 91.94 189 ALA A O 1
ATOM 1498 N N . ASP A 1 190 ? -7.576 7.636 4.683 1.00 91.75 190 ASP A N 1
ATOM 1499 C CA . ASP A 1 190 ? -6.267 8.293 4.801 1.00 91.75 190 ASP A CA 1
ATOM 1500 C C . ASP A 1 190 ? -5.158 7.364 5.331 1.00 91.75 190 ASP A C 1
ATOM 1502 O O . ASP A 1 190 ? -4.047 7.802 5.637 1.00 91.75 190 ASP A O 1
ATOM 1506 N N . HIS A 1 191 ? -5.446 6.068 5.456 1.00 93.44 191 HIS A N 1
ATOM 1507 C CA . HIS A 1 191 ? -4.534 5.092 6.053 1.00 93.44 191 HIS A CA 1
ATOM 1508 C C . HIS A 1 191 ? -4.349 3.844 5.197 1.00 93.44 191 HIS A C 1
ATOM 1510 O O . HIS A 1 191 ? -3.269 3.259 5.199 1.00 93.44 191 HIS A O 1
ATOM 1516 N N . LEU A 1 192 ? -5.367 3.424 4.445 1.00 95.75 192 LEU A N 1
ATOM 1517 C CA . LEU A 1 192 ? -5.272 2.203 3.650 1.00 95.75 192 LEU A CA 1
ATOM 1518 C C . LEU A 1 192 ? -4.398 2.424 2.402 1.00 95.75 192 LEU A C 1
ATOM 1520 O O . LEU A 1 192 ? -4.601 3.412 1.688 1.00 95.75 192 LEU A O 1
ATOM 1524 N N . PRO A 1 193 ? -3.449 1.521 2.094 1.00 96.94 193 PRO A N 1
ATOM 1525 C CA . PRO A 1 193 ? -2.639 1.636 0.890 1.00 96.94 193 PRO A CA 1
ATOM 1526 C C . PRO A 1 193 ? -3.499 1.535 -0.373 1.00 96.94 193 PRO A C 1
ATOM 1528 O O . PRO A 1 193 ? -4.541 0.876 -0.368 1.00 96.94 193 PRO A O 1
ATOM 1531 N N . PHE A 1 194 ? -3.038 2.148 -1.466 1.00 97.25 194 PHE A N 1
ATOM 1532 C CA . PHE A 1 194 ? -3.638 2.004 -2.806 1.00 97.25 194 PHE A CA 1
ATOM 1533 C C . PHE A 1 194 ? -5.118 2.401 -2.880 1.00 97.25 194 PHE A C 1
ATOM 1535 O O . PHE A 1 194 ? -5.872 1.832 -3.668 1.00 97.25 194 PHE A O 1
ATOM 1542 N N . GLU A 1 195 ? -5.530 3.328 -2.006 1.00 94.88 195 GLU A N 1
ATOM 1543 C CA . GLU A 1 195 ? -6.931 3.757 -1.852 1.00 94.88 195 GLU A CA 1
ATOM 1544 C C . GLU A 1 195 ? -7.889 2.569 -1.647 1.00 94.88 195 GLU A C 1
ATOM 1546 O O . GLU A 1 195 ? -9.060 2.602 -2.020 1.00 94.88 195 GLU A O 1
ATOM 1551 N N . GLY A 1 196 ? -7.365 1.497 -1.046 1.00 95.00 196 GLY A N 1
ATOM 1552 C CA . GLY A 1 196 ? -8.055 0.229 -0.912 1.00 95.00 196 GLY A CA 1
ATOM 1553 C C . GLY A 1 196 ? -9.224 0.254 0.065 1.00 95.00 196 GLY A C 1
ATOM 1554 O O . GLY A 1 196 ? -9.467 1.206 0.809 1.00 95.00 196 GLY A O 1
ATOM 1555 N N . TRP A 1 197 ? -9.954 -0.857 0.072 1.00 96.62 197 TRP A N 1
ATOM 1556 C CA . TRP A 1 197 ? -11.127 -1.036 0.919 1.00 96.62 197 TRP A CA 1
ATOM 1557 C C . TRP A 1 197 ? -10.749 -1.476 2.326 1.00 96.62 197 TRP A C 1
ATOM 1559 O O . TRP A 1 197 ? -9.762 -2.176 2.529 1.00 96.62 197 TRP A O 1
ATOM 1569 N N . ALA A 1 198 ? -11.588 -1.139 3.299 1.00 96.12 198 ALA A N 1
ATOM 1570 C CA . ALA A 1 198 ? -11.492 -1.652 4.656 1.00 96.12 198 ALA A CA 1
ATOM 1571 C C . ALA A 1 198 ? -12.016 -3.096 4.678 1.00 96.12 198 ALA A C 1
ATOM 1573 O O . ALA A 1 198 ? -13.212 -3.312 4.870 1.00 96.12 198 ALA A O 1
ATOM 1574 N N . GLN A 1 199 ? -11.147 -4.079 4.424 1.00 95.38 199 GLN A N 1
ATOM 1575 C CA . GLN A 1 199 ? -11.524 -5.493 4.275 1.00 95.38 199 GLN A CA 1
ATOM 1576 C C . GLN A 1 199 ? -11.767 -6.173 5.620 1.00 95.38 199 GLN A C 1
ATOM 1578 O O . GLN A 1 199 ? -12.805 -6.803 5.823 1.00 95.38 199 GLN A O 1
ATOM 1583 N N . ALA A 1 200 ? -10.823 -6.023 6.549 1.00 95.06 200 ALA A N 1
ATOM 1584 C CA . ALA A 1 200 ? -10.840 -6.742 7.814 1.00 95.06 200 ALA A CA 1
ATOM 1585 C C . ALA A 1 200 ? -10.429 -5.857 8.991 1.00 95.06 200 ALA A C 1
ATOM 1587 O O . ALA A 1 200 ? -9.616 -4.942 8.863 1.00 95.06 200 ALA A O 1
ATOM 1588 N N . VAL A 1 201 ? -10.979 -6.173 10.163 1.00 95.88 201 VAL A N 1
ATOM 1589 C CA . VAL A 1 201 ? -10.585 -5.589 11.448 1.00 95.88 201 VAL A CA 1
ATOM 1590 C C . VAL A 1 201 ? -10.132 -6.726 12.351 1.00 95.88 201 VAL A C 1
ATOM 1592 O O . VAL A 1 201 ? -10.919 -7.600 12.702 1.00 95.88 201 VAL A O 1
ATOM 1595 N N . GLU A 1 202 ? -8.845 -6.727 12.683 1.00 95.31 202 GLU A N 1
ATOM 1596 C CA . GLU A 1 202 ? -8.192 -7.756 13.496 1.00 95.31 202 GLU A CA 1
ATOM 1597 C C . GLU A 1 202 ? -8.529 -7.589 14.983 1.00 95.31 202 GLU A C 1
ATOM 1599 O O . GLU A 1 202 ? -8.638 -8.573 15.714 1.00 95.31 202 GLU A O 1
ATOM 1604 N N . SER A 1 203 ? -8.687 -6.347 15.450 1.00 96.25 203 SER A N 1
ATOM 1605 C CA . SER A 1 203 ? -9.022 -6.065 16.844 1.00 96.25 203 SER A CA 1
ATOM 1606 C C . SER A 1 203 ? -9.695 -4.710 17.032 1.00 96.25 203 SER A C 1
ATOM 1608 O O . SER A 1 203 ? -9.481 -3.770 16.266 1.00 96.25 203 SER A O 1
ATOM 1610 N N . VAL A 1 204 ? -10.498 -4.622 18.095 1.00 97.50 204 VAL A N 1
ATOM 1611 C CA . VAL A 1 204 ? -11.030 -3.378 18.658 1.00 97.50 204 VAL A CA 1
ATOM 1612 C C . VAL A 1 204 ? -10.917 -3.490 20.171 1.00 97.50 204 VAL A C 1
ATOM 1614 O O . VAL A 1 204 ? -11.468 -4.412 20.771 1.00 97.50 204 VAL A O 1
ATOM 1617 N N . VAL A 1 205 ? -10.185 -2.571 20.788 1.00 97.56 205 VAL A N 1
ATOM 1618 C CA . VAL A 1 205 ? -9.916 -2.566 22.228 1.00 97.56 205 VAL A CA 1
ATOM 1619 C C . VAL A 1 205 ? -10.274 -1.196 22.780 1.00 97.56 205 VAL A C 1
ATOM 1621 O O . VAL A 1 205 ? -9.804 -0.184 22.268 1.00 97.56 205 VAL A O 1
ATOM 1624 N N . ALA A 1 206 ? -11.103 -1.150 23.821 1.00 97.38 206 ALA A N 1
ATOM 1625 C CA . ALA A 1 206 ? -11.390 0.098 24.520 1.00 97.38 206 ALA A CA 1
ATOM 1626 C C . ALA A 1 206 ? -10.115 0.649 25.179 1.00 97.38 206 ALA A C 1
ATOM 1628 O O . ALA A 1 206 ? -9.398 -0.079 25.868 1.00 97.38 206 ALA A O 1
ATOM 1629 N N . MET A 1 207 ? -9.842 1.935 24.966 1.00 96.44 207 MET A N 1
ATOM 1630 C CA . MET A 1 207 ? -8.752 2.661 25.610 1.00 96.44 207 MET A CA 1
ATOM 1631 C C . MET A 1 207 ? -9.337 3.507 26.740 1.00 96.44 207 MET A C 1
ATOM 1633 O O . MET A 1 207 ? -9.769 4.639 26.534 1.00 96.44 207 MET A O 1
ATOM 1637 N N . GLY A 1 208 ? -9.386 2.923 27.936 1.00 95.62 208 GLY A N 1
ATOM 1638 C CA . GLY A 1 208 ? -10.109 3.495 29.072 1.00 95.62 208 GLY A CA 1
ATOM 1639 C C . GLY A 1 208 ? -11.600 3.126 29.085 1.00 95.62 208 GLY A C 1
ATOM 1640 O O . GLY A 1 208 ? -12.054 2.329 28.258 1.00 95.62 208 GLY A O 1
ATOM 1641 N N . PRO A 1 209 ? -12.363 3.651 30.060 1.00 96.00 209 PRO A N 1
ATOM 1642 C CA . PRO A 1 209 ? -13.765 3.298 30.228 1.00 96.00 209 PRO A CA 1
ATOM 1643 C C . PRO A 1 209 ? -14.624 3.878 29.101 1.00 96.00 209 PRO A C 1
ATOM 1645 O O . PRO A 1 209 ? -14.538 5.060 28.765 1.00 96.00 209 PRO A O 1
ATOM 1648 N N . LEU A 1 210 ? -15.513 3.050 28.561 1.00 98.38 210 LEU A N 1
ATOM 1649 C CA . LEU A 1 210 ? -16.639 3.523 27.763 1.00 98.38 210 LEU A CA 1
ATOM 1650 C C . LEU A 1 210 ? -17.748 3.962 28.711 1.00 98.38 210 LEU A C 1
ATOM 1652 O O . LEU A 1 210 ? -17.961 3.319 29.736 1.00 98.38 210 LEU A O 1
ATOM 1656 N N . THR A 1 211 ? -18.466 5.032 28.380 1.00 98.38 211 THR A N 1
ATOM 1657 C CA . THR A 1 211 ? -19.556 5.540 29.229 1.00 98.38 211 THR A CA 1
ATOM 1658 C C . THR A 1 211 ? -20.866 5.675 28.467 1.00 98.38 211 THR A C 1
ATOM 1660 O O . THR A 1 211 ? -20.873 5.994 27.275 1.00 98.38 211 THR A O 1
ATOM 1663 N N . ASN A 1 212 ? -21.983 5.428 29.152 1.00 98.12 212 ASN A N 1
ATOM 1664 C CA . ASN A 1 212 ? -23.328 5.665 28.626 1.00 98.12 212 ASN A CA 1
ATOM 1665 C C . ASN A 1 212 ? -23.805 7.107 28.903 1.00 98.12 212 ASN A C 1
ATOM 1667 O O . ASN A 1 212 ? -23.077 7.940 29.446 1.00 98.12 212 ASN A O 1
ATOM 1671 N N . GLY A 1 213 ? -25.059 7.414 28.550 1.00 97.00 213 GLY A N 1
ATOM 1672 C CA . GLY A 1 213 ? -25.627 8.761 28.709 1.00 97.00 213 GLY A CA 1
ATOM 1673 C C . GLY A 1 213 ? -25.783 9.223 30.164 1.00 97.00 213 GLY A C 1
ATOM 1674 O O . GLY A 1 213 ? -25.922 10.418 30.408 1.00 97.00 213 GLY A O 1
ATOM 1675 N N . ALA A 1 214 ? -25.736 8.296 31.124 1.00 97.19 214 ALA A N 1
ATOM 1676 C CA . ALA A 1 214 ? -25.762 8.579 32.557 1.00 97.19 214 ALA A CA 1
ATOM 1677 C C . ALA A 1 214 ? -24.352 8.717 33.166 1.00 97.19 214 ALA A C 1
ATOM 1679 O O . ALA A 1 214 ? -24.227 8.903 34.375 1.00 97.19 214 ALA A O 1
ATOM 1680 N N . GLY A 1 215 ? -23.293 8.607 32.356 1.00 96.44 215 GLY A N 1
ATOM 1681 C CA . GLY A 1 215 ? -21.905 8.638 32.821 1.00 96.44 215 GLY A CA 1
ATOM 1682 C C . GLY A 1 215 ? -21.456 7.357 33.527 1.00 96.44 215 GLY A C 1
ATOM 1683 O O . GLY A 1 215 ? -20.419 7.359 34.182 1.00 96.44 215 GLY A O 1
ATOM 1684 N N . GLN A 1 216 ? -22.223 6.270 33.416 1.00 98.06 216 GLN A N 1
ATOM 1685 C CA . GLN A 1 216 ? -21.848 4.975 33.978 1.00 98.06 216 GLN A CA 1
ATOM 1686 C C . GLN A 1 216 ? -20.911 4.241 33.024 1.00 98.06 216 GLN A C 1
ATOM 1688 O O . GLN A 1 216 ? -21.091 4.311 31.807 1.00 98.06 216 GLN A O 1
ATOM 1693 N N . GLU A 1 217 ? -19.938 3.525 33.584 1.00 98.19 217 GLU A N 1
ATOM 1694 C CA . GLU A 1 217 ? -19.015 2.696 32.813 1.00 98.19 217 GLU A CA 1
ATOM 1695 C C . GLU A 1 217 ? -19.735 1.499 32.179 1.00 98.19 217 GLU A C 1
ATOM 1697 O O . GLU A 1 217 ? -20.552 0.833 32.820 1.00 98.19 217 GLU A O 1
ATOM 1702 N N . VAL A 1 218 ? -19.403 1.216 30.921 1.00 97.62 218 VAL A N 1
ATOM 1703 C CA . VAL A 1 218 ? -19.962 0.119 30.131 1.00 97.62 218 VAL A CA 1
ATOM 1704 C C . VAL A 1 218 ? -18.849 -0.839 29.724 1.00 97.62 218 VAL A C 1
ATOM 1706 O O . VAL A 1 218 ? -17.892 -0.463 29.049 1.00 97.62 218 VAL A O 1
ATOM 1709 N N 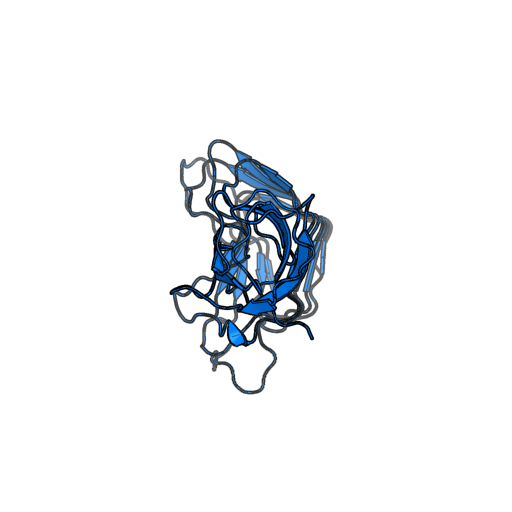. PHE A 1 219 ? -19.012 -2.108 30.095 1.00 95.81 219 PHE A N 1
ATOM 1710 C CA . PHE A 1 219 ? -18.082 -3.191 29.778 1.00 95.81 219 PHE A CA 1
ATOM 1711 C C . PHE A 1 219 ? -18.638 -4.022 28.623 1.00 95.81 219 PHE A C 1
ATOM 1713 O O . PHE A 1 219 ? -19.269 -5.058 28.826 1.00 95.81 219 PHE A O 1
ATOM 1720 N N . ALA A 1 220 ? -18.431 -3.545 27.398 1.00 93.88 220 ALA A N 1
ATOM 1721 C CA . ALA A 1 220 ? -18.905 -4.203 26.187 1.00 93.88 220 ALA A CA 1
ATOM 1722 C C . ALA A 1 220 ? -17.827 -4.220 25.100 1.00 93.88 220 ALA A C 1
ATOM 1724 O O . ALA A 1 220 ? -16.914 -3.397 25.101 1.00 93.88 220 ALA A O 1
ATOM 1725 N N . ALA A 1 221 ? -17.970 -5.143 24.152 1.00 96.44 221 ALA A N 1
ATOM 1726 C CA . ALA A 1 221 ? -17.222 -5.155 22.901 1.00 96.44 221 ALA A CA 1
ATOM 1727 C C . ALA A 1 221 ? -18.196 -4.959 21.729 1.00 96.44 221 ALA A C 1
ATOM 1729 O O . ALA A 1 221 ? -19.326 -5.460 21.797 1.00 96.44 221 ALA A O 1
ATOM 1730 N N . PRO A 1 222 ? -17.797 -4.249 20.661 1.00 97.69 222 PRO A N 1
ATOM 1731 C CA . PRO A 1 222 ? -18.621 -4.129 19.475 1.00 97.69 222 PRO A CA 1
ATOM 1732 C C . PRO A 1 222 ? -18.435 -5.344 18.561 1.00 97.69 222 PRO A C 1
ATOM 1734 O O . PRO A 1 222 ? -17.411 -6.027 18.612 1.00 97.69 222 PRO A O 1
ATOM 1737 N N . TYR A 1 223 ? -19.384 -5.560 17.653 1.00 97.50 223 TYR A N 1
ATOM 1738 C CA . TYR A 1 223 ? -19.083 -6.256 16.400 1.00 97.50 223 TYR A CA 1
ATOM 1739 C C . TYR A 1 223 ? -18.826 -5.235 15.288 1.00 97.50 223 TYR A C 1
ATOM 1741 O O . TYR A 1 223 ? -19.209 -4.066 15.397 1.00 97.50 223 TYR A O 1
ATOM 1749 N N . VAL A 1 224 ? -18.162 -5.676 14.221 1.00 97.50 224 VAL A N 1
ATOM 1750 C CA . VAL A 1 224 ? -17.703 -4.802 13.137 1.00 97.50 224 VAL A CA 1
ATOM 1751 C C . VAL A 1 224 ? -18.393 -5.161 11.827 1.00 97.50 224 VAL A C 1
ATOM 1753 O O . VAL A 1 224 ? -18.461 -6.332 11.460 1.00 97.50 224 VAL A O 1
ATOM 1756 N N . HIS A 1 225 ? -18.844 -4.148 11.090 1.00 97.44 225 HIS A N 1
ATOM 1757 C CA . HIS A 1 225 ? -19.074 -4.262 9.653 1.00 97.44 225 HIS A CA 1
ATOM 1758 C C . HIS A 1 225 ? -17.961 -3.538 8.902 1.00 97.44 225 HIS A C 1
ATOM 1760 O O . HIS A 1 225 ? -17.757 -2.340 9.090 1.00 97.44 225 HIS A O 1
ATOM 1766 N N . ALA A 1 226 ? -17.247 -4.278 8.062 1.00 96.00 226 ALA A N 1
ATOM 1767 C CA . ALA A 1 226 ? -16.221 -3.757 7.168 1.00 96.00 226 ALA A CA 1
ATOM 1768 C C . ALA A 1 226 ? -16.838 -3.338 5.817 1.00 96.00 226 ALA A C 1
ATOM 1770 O O . ALA A 1 226 ? -18.028 -3.580 5.591 1.00 96.00 226 ALA A O 1
ATOM 1771 N N . LYS A 1 227 ? -16.059 -2.727 4.916 1.00 96.06 227 LYS A N 1
ATOM 1772 C CA . LYS A 1 227 ? -16.502 -2.300 3.569 1.00 96.06 227 LYS A CA 1
ATOM 1773 C C . LYS A 1 227 ? -17.733 -1.386 3.567 1.00 96.06 227 LYS A C 1
ATOM 1775 O O . LYS A 1 227 ? -18.662 -1.573 2.781 1.00 96.06 227 LYS A O 1
A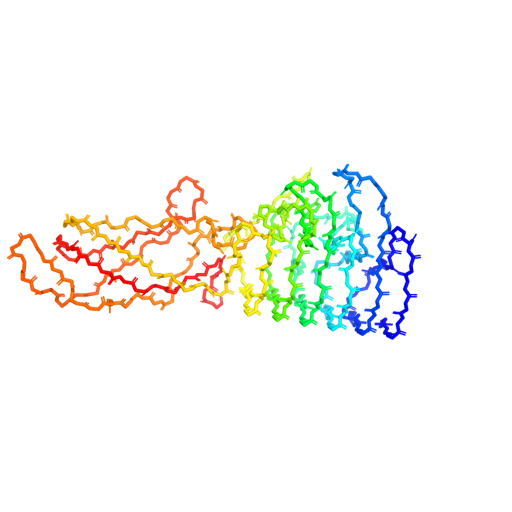TOM 1780 N N . GLN A 1 228 ? -17.779 -0.431 4.485 1.00 97.56 228 GLN A N 1
ATOM 1781 C CA . GLN A 1 228 ? -18.878 0.526 4.604 1.00 97.56 228 GLN A CA 1
ATOM 1782 C C . GLN A 1 228 ? -18.545 1.828 3.861 1.00 97.56 228 GLN A C 1
ATOM 1784 O O . GLN A 1 228 ? -17.393 2.077 3.504 1.00 97.56 228 GLN A O 1
ATOM 1789 N N . GLY A 1 229 ? -19.561 2.664 3.639 1.00 96.25 229 GLY A N 1
ATOM 1790 C CA . GLY A 1 229 ? -19.420 3.898 2.862 1.00 96.25 229 GLY A CA 1
ATOM 1791 C C . GLY A 1 229 ? -19.380 3.651 1.350 1.00 96.25 229 GLY A C 1
ATOM 1792 O O . GLY A 1 229 ? -19.276 2.515 0.887 1.00 96.25 229 GLY A O 1
ATOM 1793 N N . ALA A 1 230 ? -19.483 4.724 0.563 1.00 95.69 230 ALA A N 1
ATOM 1794 C CA . ALA A 1 230 ? -19.524 4.633 -0.901 1.00 95.69 230 ALA A CA 1
ATOM 1795 C C . ALA A 1 230 ? -18.211 4.096 -1.499 1.00 95.69 230 ALA A C 1
ATOM 1797 O O . ALA A 1 230 ? -18.243 3.354 -2.476 1.00 95.69 230 ALA A O 1
ATOM 1798 N N . SER A 1 231 ? -17.078 4.428 -0.873 1.00 95.50 231 SER A N 1
ATOM 1799 C CA . SER A 1 231 ? -15.738 3.980 -1.277 1.00 95.50 231 SER A CA 1
ATOM 1800 C C . SER A 1 231 ? -15.273 2.711 -0.553 1.00 95.50 231 SER A C 1
ATOM 1802 O O . SER A 1 231 ? -14.120 2.320 -0.695 1.00 95.50 231 SER A O 1
ATOM 1804 N N . GLN A 1 232 ? -16.137 2.085 0.259 1.00 97.25 232 GLN A N 1
ATOM 1805 C CA . GLN A 1 232 ? -15.846 0.847 1.001 1.00 97.25 232 GLN A CA 1
ATOM 1806 C C . GLN A 1 232 ? -14.611 0.905 1.915 1.00 97.25 232 GLN A C 1
ATOM 1808 O O . GLN A 1 232 ? -14.057 -0.119 2.313 1.00 97.25 232 GLN A O 1
ATOM 1813 N N . ASN A 1 233 ? -14.198 2.108 2.296 1.00 96.25 233 ASN A N 1
ATOM 1814 C CA . ASN A 1 233 ? -13.060 2.392 3.161 1.00 96.25 233 ASN A CA 1
ATOM 1815 C C . ASN A 1 233 ? -13.493 2.824 4.571 1.00 96.25 233 ASN A C 1
ATOM 1817 O O . ASN A 1 233 ? -12.667 3.287 5.352 1.00 96.25 233 ASN A O 1
ATOM 1821 N N . GLU A 1 234 ? -14.769 2.653 4.921 1.00 97.25 234 GLU A N 1
ATOM 1822 C CA . GLU A 1 234 ? -15.264 2.847 6.281 1.00 97.25 234 GLU A CA 1
ATOM 1823 C C . GLU A 1 234 ? -15.524 1.508 6.978 1.00 97.25 234 GLU A C 1
ATOM 1825 O O . GLU A 1 234 ? -15.841 0.488 6.357 1.00 97.25 234 GLU A O 1
ATOM 1830 N N . ILE A 1 235 ? -15.462 1.536 8.305 1.00 97.31 235 ILE A N 1
ATOM 1831 C CA . ILE A 1 235 ? -15.952 0.468 9.173 1.00 97.31 235 ILE A CA 1
ATOM 1832 C C . ILE A 1 235 ? -17.046 1.001 10.093 1.00 97.31 235 ILE A C 1
ATOM 1834 O O . ILE A 1 235 ? -17.081 2.185 10.440 1.00 97.31 235 ILE A O 1
ATOM 1838 N N . ARG A 1 236 ? -17.934 0.106 10.522 1.00 97.94 236 ARG A N 1
ATOM 1839 C CA . ARG A 1 236 ? -18.990 0.393 11.496 1.00 97.94 236 ARG A CA 1
ATOM 1840 C C . ARG A 1 236 ? -18.803 -0.472 12.729 1.00 97.94 236 ARG A C 1
ATOM 1842 O O . ARG A 1 236 ? -18.904 -1.693 12.631 1.00 97.94 236 ARG A O 1
ATOM 1849 N N . LEU A 1 237 ? -18.576 0.153 13.882 1.00 98.19 237 LEU A N 1
ATOM 1850 C CA . LEU A 1 237 ? -18.601 -0.532 15.176 1.00 98.19 237 LEU A CA 1
ATOM 1851 C C . LEU A 1 237 ? -20.013 -0.454 15.753 1.00 98.19 237 LEU A C 1
ATOM 1853 O O . LEU A 1 237 ? -20.552 0.639 15.962 1.00 98.19 237 LEU A O 1
ATOM 1857 N N . ARG A 1 238 ? -20.612 -1.614 16.012 1.00 98.31 238 ARG A N 1
ATOM 1858 C CA . ARG A 1 238 ? -21.967 -1.739 16.548 1.00 98.31 238 ARG A CA 1
ATOM 1859 C C . ARG A 1 238 ? -21.915 -2.215 17.990 1.00 98.31 238 ARG A C 1
ATOM 1861 O O . ARG A 1 238 ? -21.455 -3.318 18.274 1.00 98.31 238 ARG A O 1
ATOM 1868 N N . TRP A 1 239 ? -22.413 -1.373 18.885 1.00 98.31 239 TRP A N 1
ATOM 1869 C CA . TRP A 1 239 ? -22.416 -1.601 20.328 1.00 98.31 239 TRP A CA 1
ATOM 1870 C C . TRP A 1 239 ? -23.791 -2.084 20.808 1.00 98.31 239 TRP A C 1
ATOM 1872 O O . TRP A 1 239 ? -24.801 -1.786 20.161 1.00 98.31 239 TRP A O 1
ATOM 1882 N N . PRO A 1 240 ? -23.864 -2.802 21.942 1.00 97.69 240 PRO A N 1
ATOM 1883 C CA . PRO A 1 240 ? -25.142 -3.251 22.498 1.00 97.69 240 PRO A CA 1
ATOM 1884 C C . PRO A 1 240 ? -26.011 -2.094 23.014 1.00 97.69 240 PRO A C 1
ATOM 1886 O O . PRO A 1 240 ? -27.234 -2.206 23.015 1.00 97.69 240 PRO A O 1
ATOM 1889 N N . GLU A 1 241 ? -25.402 -0.971 23.401 1.00 97.94 241 GLU A N 1
ATOM 1890 C CA . GLU A 1 241 ? -26.096 0.236 23.849 1.00 97.94 241 GLU A CA 1
ATOM 1891 C C . GLU A 1 241 ? -25.347 1.513 23.425 1.00 97.94 241 GLU A C 1
ATOM 1893 O O . GLU A 1 241 ? -24.193 1.433 22.989 1.00 97.94 241 GLU A O 1
ATOM 1898 N N . PRO A 1 242 ? -25.983 2.699 23.496 1.00 98.38 242 PRO A N 1
ATOM 1899 C CA . PRO A 1 242 ? -25.310 3.956 23.204 1.00 98.38 242 PRO A CA 1
ATOM 1900 C C . PRO A 1 242 ? -24.159 4.249 24.171 1.00 98.38 242 PRO A C 1
ATOM 1902 O O . PRO A 1 242 ? -24.382 4.508 25.353 1.00 98.38 242 PRO A O 1
ATOM 1905 N N . VAL A 1 243 ? -22.937 4.283 23.638 1.00 98.56 243 VAL A N 1
ATOM 1906 C CA . VAL A 1 243 ? -21.709 4.567 24.391 1.00 98.56 243 VAL A CA 1
ATOM 1907 C C . VAL A 1 243 ? -20.874 5.654 23.721 1.00 98.56 243 VAL A C 1
ATOM 1909 O O . VAL A 1 243 ? -21.009 5.912 22.522 1.00 98.56 243 VAL A O 1
ATOM 1912 N N . GLN A 1 244 ? -20.008 6.285 24.504 1.00 98.44 244 GLN A N 1
ATOM 1913 C CA . GLN A 1 244 ? -18.948 7.193 24.064 1.00 98.44 244 GLN A CA 1
ATOM 1914 C C . GLN A 1 244 ? -17.616 6.791 24.712 1.00 98.44 244 GLN A C 1
ATOM 1916 O O . GLN A 1 244 ? -17.608 6.089 25.727 1.00 98.44 244 GLN A O 1
ATOM 1921 N N . GLY A 1 245 ? -16.502 7.254 24.151 1.00 97.69 245 GLY A N 1
ATOM 1922 C CA . GLY A 1 245 ? -15.159 6.944 24.641 1.00 97.69 245 GLY A CA 1
ATOM 1923 C C . GLY A 1 245 ? -14.180 6.701 23.501 1.00 97.69 245 GLY A C 1
ATOM 1924 O O . GLY A 1 245 ? -14.422 7.122 22.368 1.00 97.69 245 GLY A O 1
ATOM 1925 N N . THR A 1 246 ? -13.089 6.007 23.806 1.00 98.12 246 THR A N 1
ATOM 1926 C CA . THR A 1 246 ? -11.974 5.802 22.878 1.00 98.12 246 THR A CA 1
ATOM 1927 C C . THR A 1 246 ? -11.720 4.318 22.658 1.00 98.12 246 THR A C 1
ATOM 1929 O O . THR A 1 246 ? -11.791 3.515 23.589 1.00 98.12 246 THR A O 1
ATOM 1932 N N . VAL A 1 247 ? -11.410 3.943 21.421 1.00 98.00 247 VAL A N 1
ATOM 1933 C CA . VAL A 1 247 ? -10.955 2.599 21.055 1.00 98.00 247 VAL A CA 1
ATOM 1934 C C . VAL A 1 247 ? -9.660 2.684 20.263 1.00 98.00 247 VAL A C 1
ATOM 1936 O O . VAL A 1 247 ? -9.476 3.601 19.466 1.00 98.00 247 VAL A O 1
ATOM 1939 N N . ILE A 1 248 ? -8.792 1.694 20.438 1.00 97.56 248 ILE A N 1
ATOM 1940 C CA . ILE A 1 248 ? -7.759 1.368 19.461 1.00 97.56 248 ILE A CA 1
ATOM 1941 C C . ILE A 1 248 ? -8.270 0.215 18.613 1.00 97.56 248 ILE A C 1
ATOM 1943 O O . ILE A 1 248 ? -8.683 -0.820 19.140 1.00 97.56 248 ILE A O 1
ATOM 1947 N N . LEU A 1 249 ? -8.223 0.387 17.299 1.00 96.12 249 LEU A N 1
ATOM 1948 C CA . LEU A 1 249 ? -8.540 -0.657 16.335 1.00 96.12 249 LEU A CA 1
ATOM 1949 C C . LEU A 1 249 ? -7.320 -1.004 15.495 1.00 96.12 249 LEU A C 1
ATOM 1951 O O . LEU A 1 249 ? -6.454 -0.161 15.260 1.00 96.12 249 LEU A O 1
ATOM 1955 N N . ARG A 1 250 ? -7.288 -2.242 15.011 1.00 96.62 250 ARG A N 1
ATOM 1956 C CA . ARG A 1 250 ? -6.312 -2.705 14.030 1.00 96.62 250 ARG A CA 1
ATOM 1957 C C . ARG A 1 250 ? -7.036 -3.228 12.801 1.00 96.62 250 ARG A C 1
ATOM 1959 O O . ARG A 1 250 ? -7.828 -4.160 12.917 1.00 96.62 250 ARG A O 1
ATOM 1966 N N . ALA A 1 251 ? -6.787 -2.625 11.646 1.00 95.94 251 ALA A N 1
ATOM 1967 C CA . ALA A 1 251 ? -7.516 -2.896 10.409 1.00 95.94 251 ALA A CA 1
ATOM 1968 C C . ALA A 1 251 ? -6.580 -3.158 9.225 1.00 95.94 251 ALA A C 1
ATOM 1970 O O . ALA A 1 251 ? -5.399 -2.807 9.260 1.00 95.94 251 ALA A O 1
ATOM 1971 N N . ARG A 1 252 ? -7.119 -3.790 8.182 1.00 96.00 252 ARG A N 1
ATOM 1972 C CA . ARG A 1 252 ? -6.398 -4.229 6.985 1.00 96.00 252 ARG A CA 1
ATOM 1973 C C . ARG A 1 252 ? -7.141 -3.894 5.699 1.00 96.00 252 ARG A C 1
ATOM 1975 O O . ARG A 1 252 ? -8.374 -3.868 5.683 1.00 96.00 252 ARG A O 1
ATOM 1982 N N . MET A 1 253 ? -6.377 -3.745 4.614 1.00 96.25 253 MET A N 1
ATOM 1983 C CA . MET A 1 253 ? -6.921 -3.616 3.256 1.00 96.25 253 MET A CA 1
ATOM 1984 C C . MET A 1 253 ? -7.133 -4.950 2.523 1.00 96.25 253 MET A C 1
ATOM 1986 O O . MET A 1 253 ? -7.462 -4.959 1.339 1.00 96.25 253 MET A O 1
ATOM 1990 N N . ASP A 1 254 ? -6.880 -6.067 3.198 1.00 96.50 254 ASP A N 1
ATOM 1991 C CA . ASP A 1 254 ? -6.876 -7.421 2.655 1.00 96.50 254 ASP A CA 1
ATOM 1992 C C . ASP A 1 254 ? -7.556 -8.424 3.601 1.00 96.50 254 ASP A C 1
ATOM 1994 O O . ASP A 1 254 ? -7.721 -8.159 4.797 1.00 96.50 254 ASP A O 1
ATOM 1998 N N . ASP A 1 255 ? -7.959 -9.572 3.054 1.00 89.94 255 ASP A N 1
ATOM 1999 C CA . ASP A 1 255 ? -8.624 -10.635 3.811 1.00 89.94 255 ASP A CA 1
ATOM 2000 C C . ASP A 1 255 ? -7.679 -11.342 4.795 1.00 89.94 255 ASP A C 1
ATOM 2002 O O . ASP A 1 255 ? -6.481 -11.533 4.553 1.00 89.94 255 ASP A O 1
ATOM 2006 N N . VAL A 1 256 ? -8.253 -11.804 5.911 1.00 75.31 256 VAL A N 1
ATOM 2007 C CA . VAL A 1 256 ? -7.553 -12.636 6.894 1.00 75.31 256 VAL A CA 1
ATOM 2008 C C . VAL A 1 256 ? -7.576 -14.090 6.404 1.00 75.31 256 VAL A C 1
ATOM 2010 O O . VAL A 1 256 ? -8.508 -14.827 6.713 1.00 75.31 256 VAL A O 1
ATOM 2013 N N . HIS A 1 257 ? -6.523 -14.474 5.673 1.00 61.88 257 HIS A N 1
ATOM 2014 C CA . HIS A 1 257 ? -6.148 -15.825 5.196 1.00 61.88 257 HIS A CA 1
ATOM 2015 C C . HIS A 1 257 ? -6.394 -16.230 3.758 1.00 61.88 257 HIS A C 1
ATOM 2017 O O . HIS A 1 257 ? -7.325 -15.810 3.043 1.00 61.88 257 HIS A O 1
#